Protein 5IU1 (pdb70)

CATH classification: 3.30.450.20

Radius of gyration: 19.0 Å; Cα contacts (8 Å, |Δi|>4): 518; chains: 2; bounding box: 30×46×56 Å

Foldseek 3Di:
DDDFWKWKAFLQQFTQDTDPRNCVVQVNDCVRRHRHRPCVVWPDPVCSVVVNVVSNVQLVFDKDWAWGWTAHPVGDIAGWIWIKHFDADPVRHGGIIMTTTDPDGD/DWWKWKAFLVQATQDTDPVNCVVQVDDPVVRHRPRPLVRWPDPVCSVVCVVPQNPADPPDKDKAWGWTAHPVRDIDTWIWIKHFDADPVRDGGIIMTITDPDHVVVVDDDDD

B-factor: mean 23.2, std 11.06, range [10.99, 78.88]

Organism: Physcomitrium patens (NCBI:txid3218)

Nearest PDB structures (foldseek):
  5iu1-assembly1_A  TM=1.010E+00  e=1.026E-20  Physcomitrium patens
  5iu1-assembly1_B  TM=9.522E-01  e=1.123E-17  Physcomitrium patens
  2gj3-assembly1_A  TM=8.183E-01  e=6.496E-07  Azotobacter vinelandii
  6ywi-assembly1_B  TM=8.068E-01  e=1.824E-06  Chloroflexus aggregans DSM 9485
  5j4e-assembly2_B  TM=8.366E-01  e=9.627E-06  Pseudomonas putida

InterPro domains:
  IPR000014 PAS domain [PS50112] (78-149)
  IPR000014 PAS domain [SM00091] (80-147)
  IPR000014 PAS domain [TIGR00229] (86-183)
  IPR000014 PAS domain [cd00130] (94-186)
  IPR000719 Protein kinase domain [PS50011] (872-1128)
  IPR000719 Protein kinase domain [SM00220] (872-1132)
  IPR001245 Serine-threonine/tyrosine-protein kinase, catalytic domain [PF07714] (874-1124)
  IPR001245 Serine-threonine/tyrosine-protein kinase, catalytic domain [PR00109] (946-959)
  IPR001245 Serine-threonine/tyrosine-protein kinase, catalytic domain [PR00109] (985-1003)
  IPR001245 Serine-threonine/tyrosine-protein kinase, catalytic domain [PR00109] (1032-1042)
  IPR001245 Serine-threonine/tyrosine-protein kinase, catalytic domain [PR00109] (1051-1073)
  IPR001245 Serine-threonine/tyrosine-protein kinase, catalytic domain [PR00109] (1095-1117)
  IPR008271 Serine/threonine-protein kinase, active site [PS00108] (991-1003)
  IPR011009 Protein kinase-like domain superfamily [SSF56112] (856-1123)
  IPR013767 PAS fold [PF00989] (86-186)
  IPR017441 Protein kinase, ATP binding site [PS00107] (878-899)
  IPR035965 PAS domain superfamily [SSF55785] (88-185)
  IPR051681 Serine/Threonine Kinases and Pseudokinases [PTHR44329] (784-1129)
  IPR055164 EDR1/CTR1/ARMC3-like, peptidase-like domain [PF14381] (443-646)

Secondary structure (DSSP, 8-state):
--SS-EEEE-TTSBEEEE-HHHHHHH---HHHHTTSBHHHHHS-GGGHHHHHHHHHHHHTT-EEEEEEEEE-TT-PEEEEEEEEEEEE-TTSSEEEEEEEE-SS--/---EEEEETTSBEEEE-HHHHHHHS--HHHHTTSBHHHHHS-GGGHHHHHHHHT---TTEEEEEEEEEE-TT--EEEEEEEEEEEE-TTS-EEEEEEEEESS-HHHHSEE--

Solvent-accessible surface area: 11696 Å² total; per-residue (Å²): 224,61,90,43,23,35,1,18,1,39,90,191,0,40,4,75,46,4,33,169,26,0,24,130,40,1,66,31,126,59,73,82,1,87,48,133,36,1,2,92,31,1,6,25,113,146,32,50,99,65,12,75,84,16,7,136,36,0,6,148,10,34,4,13,37,2,65,11,35,0,32,68,118,81,115,34,99,24,75,12,3,0,22,1,64,0,7,8,43,110,108,111,142,50,45,2,0,14,1,15,9,38,132,125,89,123,156,74,22,34,1,20,2,39,93,198,5,24,3,72,47,4,55,196,20,0,36,131,44,2,64,20,139,71,71,77,0,81,48,115,43,1,7,86,16,0,5,20,116,143,23,47,112,66,14,79,87,46,4,58,133,9,23,92,34,33,35,6,23,3,98,16,39,0,24,67,128,82,110,35,117,31,124,13,3,2,17,11,99,24,61,86,58,153,118,131,132,44,49,3,1,15,2,16,13,44,107,111,56,13,58,108,40,24,24,84,77,234

Structure (mmCIF, N/CA/C/O backbone):
data_5IU1
#
_entry.id   5IU1
#
_cell.length_a   85.148
_cell.length_b   64.930
_cell.length_c   51.850
_cell.angle_alpha   90.00
_cell.angle_beta   121.40
_cell.angle_gamma   90.00
#
_symmetry.space_group_name_H-M   'C 1 2 1'
#
loop_
_entity.id
_entity.type
_entity.pdbx_description
1 polymer 'CTR1-like protein'
2 non-polymer GLYCEROL
3 non-polymer 'SULFATE ION'
4 non-polymer DI(HYDROXYETHYL)ETHER
5 water water
#
loop_
_atom_site.group_PDB
_atom_site.id
_atom_site.type_symbol
_atom_site.label_atom_id
_atom_site.label_alt_id
_atom_site.label_comp_id
_atom_site.label_asym_id
_atom_site.label_entity_id
_atom_site.label_seq_id
_atom_site.pdbx_PDB_ins_code
_atom_site.Cartn_x
_atom_site.Cartn_y
_atom_site.Cartn_z
_atom_site.occupancy
_atom_site.B_iso_or_equiv
_atom_site.auth_seq_id
_atom_site.auth_comp_id
_atom_site.auth_asym_id
_atom_site.auth_atom_id
_atom_site.pdbx_PDB_model_num
ATOM 1 N N . PHE A 1 3 ? -17.631 2.692 19.743 1.00 34.02 -1 PHE A N 1
ATOM 2 C CA . PHE A 1 3 ? -18.244 4.055 19.579 1.00 30.64 -1 PHE A CA 1
ATOM 3 C C . PHE A 1 3 ? -17.138 5.128 19.422 1.00 27.80 -1 PHE A C 1
ATOM 4 O O . PHE A 1 3 ? -16.105 5.045 20.079 1.00 32.19 -1 PHE A O 1
ATOM 12 N N . GLU A 1 4 ? -17.361 6.109 18.551 1.00 20.51 0 GLU A N 1
ATOM 13 C CA . GLU A 1 4 ? -16.341 7.146 18.258 1.00 17.14 0 GLU A CA 1
ATOM 14 C C . GLU A 1 4 ? -17.034 8.494 18.178 1.00 15.13 0 GLU A C 1
ATOM 15 O O . GLU A 1 4 ? -17.949 8.671 17.376 1.00 16.36 0 GLU A O 1
ATOM 21 N N . SER A 1 5 ? -16.607 9.460 18.988 1.00 13.58 1 SER A N 1
ATOM 22 C CA . SER A 1 5 ? -17.278 10.752 18.964 1.00 14.08 1 SER A CA 1
ATOM 23 C C . SER A 1 5 ? -16.668 11.702 17.931 1.00 13.50 1 SER A C 1
ATOM 24 O O . SER A 1 5 ? -17.309 12.653 17.529 1.00 15.68 1 SER A O 1
ATOM 27 N N . GLN A 1 6 ? -15.441 11.425 17.504 1.00 13.45 2 GLN A N 1
ATOM 28 C CA . GLN A 1 6 ? -14.670 12.359 16.679 1.00 13.17 2 GLN A CA 1
ATOM 29 C C . GLN A 1 6 ? -13.418 11.671 16.138 1.00 12.51 2 GLN A C 1
ATOM 30 O O . GLN A 1 6 ? -13.032 10.607 16.671 1.00 13.63 2 GLN A O 1
ATOM 36 N N . PRO A 1 7 ? -12.748 12.304 15.156 1.00 12.59 3 PRO A N 1
ATOM 37 C CA . PRO A 1 7 ? -11.450 11.776 14.751 1.00 12.67 3 PRO A CA 1
ATOM 38 C C . PRO A 1 7 ? -10.445 11.827 15.871 1.00 12.42 3 PRO A C 1
ATOM 39 O O . PRO A 1 7 ? -10.282 12.852 16.513 1.00 11.90 3 PRO A O 1
ATOM 43 N N . CYS A 1 8 ? -9.760 10.717 16.057 1.00 13.09 4 CYS A N 1
ATOM 44 C CA . CYS A 1 8 ? -8.738 10.612 17.091 1.00 14.40 4 CYS A CA 1
ATOM 45 C C . CYS A 1 8 ? -7.592 9.758 16.608 1.00 13.61 4 CYS A C 1
ATOM 46 O O . CYS A 1 8 ? -7.754 8.677 16.032 1.00 13.92 4 CYS A O 1
ATOM 49 N N . VAL A 1 9 ? -6.403 10.270 16.856 1.00 11.90 5 VAL A N 1
ATOM 50 C CA . VAL A 1 9 ? -5.161 9.567 16.579 1.00 13.01 5 VAL A CA 1
ATOM 51 C C . VAL A 1 9 ? -4.333 9.550 17.848 1.00 14.23 5 VAL A C 1
ATOM 52 O O . VAL A 1 9 ? -4.251 10.554 18.526 1.00 15.01 5 VAL A O 1
ATOM 56 N N A SER A 1 10 ? -3.675 8.424 18.112 0.50 13.58 6 SER A N 1
ATOM 57 N N B SER A 1 10 ? -3.723 8.415 18.189 0.50 13.72 6 SER A N 1
ATOM 58 C CA A SER A 1 10 ? -2.706 8.330 19.197 0.50 13.11 6 SER A CA 1
ATOM 59 C CA B SER A 1 10 ? -2.700 8.421 19.239 0.50 13.30 6 SER A CA 1
ATOM 60 C C A SER A 1 10 ? -1.297 8.206 18.614 0.50 12.29 6 SER A C 1
ATOM 61 C C B SER A 1 10 ? -1.309 8.209 18.642 0.50 12.41 6 SER A C 1
ATOM 62 O O A SER A 1 10 ? -1.093 7.521 17.621 0.50 11.61 6 SER A O 1
ATOM 63 O O B SER A 1 10 ? -1.130 7.469 17.687 0.50 11.70 6 SER A O 1
ATOM 68 N N . ILE A 1 11 ? -0.355 8.909 19.223 1.00 12.15 7 ILE A N 1
ATOM 69 C CA . ILE A 1 11 ? 1.033 8.821 18.833 1.00 13.13 7 ILE A CA 1
ATOM 70 C C . ILE A 1 11 ? 1.855 8.499 20.077 1.00 13.43 7 ILE A C 1
ATOM 71 O O . ILE A 1 11 ? 1.450 8.783 21.192 1.00 13.96 7 ILE A O 1
ATOM 76 N N . ASP A 1 12 ? 3.023 7.901 19.875 1.00 14.98 8 ASP A N 1
ATOM 77 C CA . ASP A 1 12 ? 3.957 7.787 20.991 1.00 16.36 8 ASP A CA 1
ATOM 78 C C . ASP A 1 12 ? 4.700 9.115 21.196 1.00 17.72 8 ASP A C 1
ATOM 79 O O . ASP A 1 12 ? 4.415 10.130 20.533 1.00 17.60 8 ASP A O 1
ATOM 84 N N . LEU A 1 13 ? 5.655 9.152 22.130 1.00 21.70 9 LEU A N 1
ATOM 85 C CA . LEU A 1 13 ? 6.268 10.430 22.481 1.00 25.17 9 LEU A CA 1
ATOM 86 C C . LEU A 1 13 ? 7.154 11.030 21.363 1.00 30.76 9 LEU A C 1
ATOM 87 O O . LEU A 1 13 ? 7.417 12.246 21.351 1.00 32.84 9 LEU A O 1
ATOM 92 N N . ARG A 1 14 ? 7.514 10.200 20.386 1.00 32.13 10 ARG A N 1
ATOM 93 C CA . ARG A 1 14 ? 8.276 10.643 19.184 1.00 30.43 10 ARG A CA 1
ATOM 94 C C . ARG A 1 14 ? 7.407 11.164 18.053 1.00 29.03 10 ARG A C 1
ATOM 95 O O . ARG A 1 14 ? 7.905 11.698 17.064 1.00 28.11 10 ARG A O 1
ATOM 103 N N . GLY A 1 15 ? 6.100 10.978 18.196 1.00 20.91 11 GLY A N 1
ATOM 104 C CA . GLY A 1 15 ? 5.175 11.315 17.181 1.00 20.14 11 GLY A CA 1
ATOM 105 C C . GLY A 1 15 ? 4.792 10.208 16.236 1.00 16.56 11 GLY A C 1
ATOM 106 O O . GLY A 1 15 ? 4.139 10.491 15.291 1.00 15.56 11 GLY A O 1
ATOM 107 N N . ASN A 1 16 ? 5.173 8.960 16.469 1.00 14.73 12 ASN A N 1
ATOM 108 C CA . ASN A 1 16 ? 4.737 7.860 15.600 1.00 14.84 12 ASN A CA 1
ATOM 109 C C . ASN A 1 16 ? 3.409 7.258 15.995 1.00 14.36 12 ASN A C 1
ATOM 110 O O . ASN A 1 16 ? 3.108 7.086 17.184 1.00 13.95 12 ASN A O 1
ATOM 115 N N . ILE A 1 17 ? 2.595 6.978 14.986 1.00 13.55 13 ILE A N 1
ATOM 116 C CA . ILE A 1 17 ? 1.174 6.652 15.146 1.00 13.57 13 ILE A CA 1
ATOM 117 C C . ILE A 1 17 ? 1.017 5.274 15.779 1.00 14.08 13 ILE A C 1
ATOM 118 O O . ILE A 1 17 ? 1.646 4.288 15.349 1.00 14.97 13 ILE A O 1
ATOM 123 N N . THR A 1 18 ? 0.230 5.227 16.849 1.00 13.71 14 THR A N 1
ATOM 124 C CA . THR A 1 18 ? -0.085 3.986 17.524 1.00 15.39 14 THR A CA 1
ATOM 125 C C . THR A 1 18 ? -1.553 3.586 17.423 1.00 16.18 14 THR A C 1
ATOM 126 O O . THR A 1 18 ? -1.905 2.410 17.734 1.00 17.62 14 THR A O 1
ATOM 130 N N . SER A 1 19 ? -2.433 4.516 17.056 1.00 15.44 15 SER A N 1
ATOM 131 C CA . SER A 1 19 ? -3.808 4.170 16.818 1.00 16.12 15 SER A CA 1
ATOM 132 C C . SER A 1 19 ? -4.441 5.282 15.986 1.00 14.87 15 SER A C 1
ATOM 133 O O . SER A 1 19 ? -3.995 6.443 16.026 1.00 13.31 15 SER A O 1
ATOM 136 N N . TRP A 1 20 ? -5.424 4.898 15.186 1.00 13.97 16 TRP A N 1
ATOM 137 C CA . TRP A 1 20 ? -5.987 5.830 14.173 1.00 14.58 16 TRP A CA 1
ATOM 138 C C . TRP A 1 20 ? -7.402 5.375 13.907 1.00 15.07 16 TRP A C 1
ATOM 139 O O . TRP A 1 20 ? -7.619 4.294 13.359 1.00 15.05 16 TRP A O 1
ATOM 150 N N . ASN A 1 21 ? -8.371 6.125 14.406 1.00 13.43 17 ASN A N 1
ATOM 151 C CA . ASN A 1 21 ? -9.732 5.580 14.427 1.00 13.15 17 ASN A CA 1
ATOM 152 C C . ASN A 1 21 ? -10.465 5.777 13.109 1.00 13.32 17 ASN A C 1
ATOM 153 O O . ASN A 1 21 ? -9.955 6.395 12.158 1.00 12.92 17 ASN A O 1
ATOM 158 N N . ARG A 1 22 ? -11.700 5.256 13.016 1.00 13.02 18 ARG A N 1
ATOM 159 C CA . ARG A 1 22 ? -12.410 5.314 11.758 1.00 14.70 18 ARG A CA 1
ATOM 160 C C . ARG A 1 22 ? -12.758 6.731 11.318 1.00 13.14 18 ARG A C 1
ATOM 161 O O . ARG A 1 22 ? -12.713 7.021 10.134 1.00 13.32 18 ARG A O 1
ATOM 169 N N . ALA A 1 23 ? -13.012 7.601 12.284 1.00 12.26 19 ALA A N 1
ATOM 170 C CA . ALA A 1 23 ? -13.286 8.999 11.950 1.00 12.73 19 ALA A CA 1
ATOM 171 C C . ALA A 1 23 ? -11.999 9.693 11.422 1.00 11.90 19 ALA A C 1
ATOM 172 O O . ALA A 1 23 ? -12.101 10.565 10.566 1.00 13.99 19 ALA A O 1
ATOM 174 N N . ALA A 1 24 ? -10.839 9.291 11.912 1.00 12.35 20 ALA A N 1
ATOM 175 C CA . ALA A 1 24 ? -9.531 9.774 11.378 1.00 12.18 20 ALA A CA 1
ATOM 176 C C . ALA A 1 24 ? -9.326 9.242 9.948 1.00 12.06 20 ALA A C 1
ATOM 177 O O . ALA A 1 24 ? -8.883 9.955 9.043 1.00 12.25 20 ALA A O 1
ATOM 179 N N . GLU A 1 25 ? -9.747 8.006 9.703 1.00 12.55 21 GLU A N 1
ATOM 180 C CA . GLU A 1 25 ? -9.681 7.467 8.350 1.00 12.55 21 GLU A CA 1
ATOM 181 C C . GLU A 1 25 ? -10.491 8.330 7.415 1.00 12.93 21 GLU A C 1
ATOM 182 O O . GLU A 1 25 ? -10.103 8.577 6.267 1.00 13.23 21 GLU A O 1
ATOM 188 N N . GLN A 1 26 ? -11.644 8.808 7.868 1.00 14.01 22 GLN A N 1
ATOM 189 C CA . GLN A 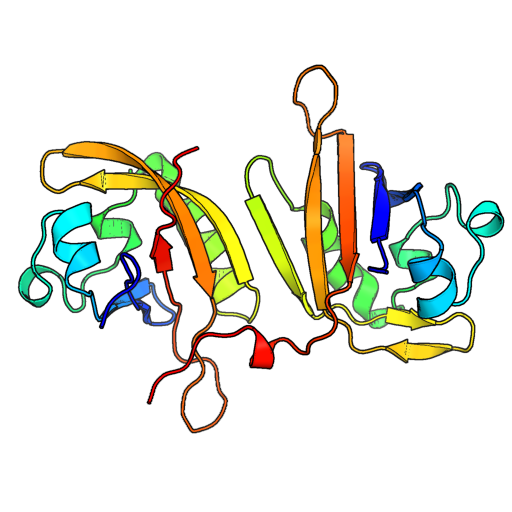1 26 ? -12.473 9.644 7.012 1.00 13.93 22 GLN A CA 1
ATOM 190 C C . GLN A 1 26 ? -11.937 11.058 6.870 1.00 13.88 22 GLN A C 1
ATOM 191 O O . GLN A 1 26 ? -11.988 11.649 5.757 1.00 14.47 22 GLN A O 1
ATOM 197 N N . LEU A 1 27 ? -11.450 11.615 7.964 1.00 12.83 23 LEU A N 1
ATOM 198 C CA . LEU A 1 27 ? -10.944 12.992 7.928 1.00 12.51 23 LEU A CA 1
ATOM 199 C C . LEU A 1 27 ? -9.717 13.125 7.051 1.00 12.37 23 LEU A C 1
ATOM 200 O O . LEU A 1 27 ? -9.632 14.029 6.216 1.00 11.91 23 LEU A O 1
ATOM 205 N N . TYR A 1 28 ? -8.739 12.270 7.273 1.00 12.37 24 TYR A N 1
ATOM 206 C CA . TYR A 1 28 ? -7.444 12.363 6.608 1.00 12.63 24 TYR A CA 1
ATOM 207 C C . TYR A 1 28 ? -7.345 11.528 5.303 1.00 13.31 24 TYR A C 1
ATOM 208 O O . TYR A 1 28 ? -6.444 11.736 4.489 1.00 12.65 24 TYR A O 1
ATOM 217 N N . GLN A 1 29 ? -8.260 10.581 5.151 1.00 13.61 25 GLN A N 1
ATOM 218 C CA . GLN A 1 29 ? -8.359 9.703 3.962 1.00 14.32 25 GLN A CA 1
ATOM 219 C C . GLN A 1 29 ? -7.254 8.653 3.828 1.00 15.47 25 GLN A C 1
ATOM 220 O O . GLN A 1 29 ? -6.911 8.279 2.714 1.00 16.71 25 GLN A O 1
ATOM 226 N N . PHE A 1 30 ? -6.766 8.151 4.956 1.00 14.23 26 PHE A N 1
ATOM 227 C CA . PHE A 1 30 ? -5.888 6.977 5.014 1.00 14.96 26 PHE A CA 1
ATOM 228 C C . PHE A 1 30 ? -6.533 5.943 5.923 1.00 15.56 26 PHE A C 1
ATOM 229 O O . PHE A 1 30 ? -7.041 6.291 6.997 1.00 13.85 26 PHE A O 1
ATOM 237 N N . LYS A 1 31 ? -6.450 4.669 5.568 1.00 14.85 27 LYS A N 1
ATOM 238 C CA . LYS A 1 31 ? -6.811 3.624 6.516 1.00 15.65 27 LYS A CA 1
ATOM 239 C C . LYS A 1 31 ? -5.723 3.387 7.573 1.00 14.98 27 LYS A C 1
ATOM 240 O O . LYS A 1 31 ? -4.546 3.609 7.313 1.00 15.71 27 LYS A O 1
ATOM 246 N N . GLU A 1 32 ? -6.121 2.978 8.766 1.00 15.43 28 GLU A N 1
ATOM 247 C CA . GLU A 1 32 ? -5.191 2.735 9.882 1.00 15.95 28 GLU A CA 1
ATOM 248 C C . GLU A 1 32 ? -3.976 1.870 9.466 1.00 15.19 28 GLU A C 1
ATOM 249 O O . GLU A 1 32 ? -2.816 2.219 9.763 1.00 15.35 28 GLU A O 1
ATOM 255 N N . GLY A 1 33 ? -4.228 0.783 8.749 1.00 15.29 29 GLY A N 1
ATOM 256 C CA . GLY A 1 33 ? -3.133 -0.082 8.283 1.00 17.98 29 GLY A CA 1
ATOM 257 C C . GLY A 1 33 ? -2.076 0.606 7.419 1.00 18.64 29 GLY A C 1
ATOM 258 O O . GLY A 1 33 ? -0.903 0.177 7.390 1.00 23.15 29 GLY A O 1
ATOM 259 N N . GLU A 1 34 ? -2.469 1.650 6.706 1.00 17.71 30 GLU A N 1
ATOM 260 C CA . GLU A 1 34 ? -1.583 2.400 5.804 1.00 19.52 30 GLU A CA 1
ATOM 261 C C . GLU A 1 34 ? -0.633 3.320 6.547 1.00 19.96 30 GLU A C 1
ATOM 262 O O . GLU A 1 34 ? 0.419 3.727 6.019 1.00 21.78 30 GLU A O 1
ATOM 268 N N . VAL A 1 35 ? -1.003 3.669 7.768 1.00 16.93 31 VAL A N 1
ATOM 269 C CA . VAL A 1 35 ? -0.275 4.703 8.492 1.00 15.98 31 VAL A CA 1
ATOM 270 C C . VAL A 1 35 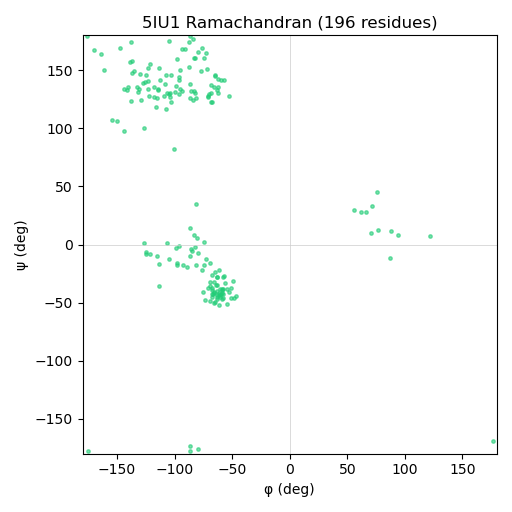? 0.257 4.310 9.857 1.00 16.13 31 VAL A C 1
ATOM 271 O O . VAL A 1 35 ? 1.012 5.077 10.475 1.00 14.65 31 VAL A O 1
ATOM 275 N N . MET A 1 36 ? -0.085 3.122 10.329 1.00 16.15 32 MET A N 1
ATOM 276 C CA . MET A 1 36 ? 0.426 2.638 11.610 1.00 18.08 32 MET A CA 1
ATOM 277 C C . MET A 1 36 ? 1.954 2.716 11.653 1.00 16.54 32 MET A C 1
ATOM 278 O O . MET A 1 36 ? 2.634 2.199 10.776 1.00 17.79 32 MET A O 1
ATOM 283 N N . GLY A 1 37 ? 2.483 3.341 12.683 1.00 15.35 33 GLY A N 1
ATOM 284 C CA . GLY A 1 37 ? 3.916 3.449 12.843 1.00 16.18 33 GLY A CA 1
ATOM 285 C C . GLY A 1 37 ? 4.569 4.612 12.133 1.00 15.83 33 GLY A C 1
ATOM 286 O O . GLY A 1 37 ? 5.762 4.915 12.404 1.00 16.57 33 GLY A O 1
ATOM 287 N N A ARG A 1 38 ? 3.831 5.287 11.244 0.50 15.64 34 ARG A N 1
ATOM 288 N N B ARG A 1 38 ? 3.827 5.287 11.246 0.50 15.57 34 ARG A N 1
ATOM 289 C CA A ARG A 1 38 ? 4.367 6.447 10.549 0.50 15.67 34 ARG A CA 1
ATOM 290 C CA B ARG A 1 38 ? 4.355 6.446 10.546 0.50 15.56 34 ARG A CA 1
ATOM 291 C C A ARG A 1 38 ? 4.366 7.653 11.479 0.50 14.50 34 ARG A C 1
ATOM 292 C C B ARG A 1 38 ? 4.367 7.652 11.481 0.50 14.44 34 ARG A C 1
ATOM 293 O O A ARG A 1 38 ? 3.611 7.695 12.447 0.50 14.45 34 ARG A O 1
ATOM 294 O O B ARG A 1 38 ? 3.621 7.691 12.456 0.50 14.39 34 ARG A O 1
ATOM 309 N N . ASN A 1 39 ? 5.194 8.644 11.177 1.00 13.68 35 ASN A N 1
ATOM 310 C CA . ASN A 1 39 ? 5.252 9.835 11.983 1.00 13.06 35 ASN A CA 1
ATOM 311 C C . ASN A 1 39 ? 4.122 10.781 11.600 1.00 13.22 35 ASN A C 1
ATOM 312 O O . ASN A 1 39 ? 3.973 11.106 10.419 1.00 12.71 35 ASN A O 1
ATOM 317 N N . LEU A 1 40 ? 3.261 11.118 12.558 1.00 12.84 36 LEU A N 1
ATOM 318 C CA . LEU A 1 40 ? 2.100 11.956 12.265 1.00 12.94 36 LEU A CA 1
ATOM 319 C C . LEU A 1 40 ? 2.451 13.317 11.660 1.00 12.69 36 LEU A C 1
ATOM 320 O O . LEU A 1 40 ? 1.831 13.779 10.678 1.00 12.48 36 LEU A O 1
ATOM 325 N N . VAL A 1 41 ? 3.436 13.989 12.236 1.00 12.08 37 VAL A N 1
ATOM 326 C CA . VAL A 1 41 ? 3.804 15.321 11.741 1.00 12.01 37 VAL A CA 1
ATOM 327 C C . VAL A 1 41 ? 4.298 15.183 10.290 1.00 12.54 37 VAL A C 1
ATOM 328 O O . VAL A 1 41 ? 3.918 15.916 9.391 1.00 12.16 37 VAL A O 1
ATOM 332 N N . ASP A 1 42 ? 5.164 14.190 10.003 1.00 12.69 38 ASP A N 1
ATOM 333 C CA . ASP A 1 42 ? 5.576 14.024 8.608 1.00 14.07 38 ASP A CA 1
ATOM 334 C C . ASP A 1 42 ? 4.451 13.648 7.651 1.00 13.67 38 ASP A C 1
ATOM 335 O O . ASP A 1 42 ? 4.468 14.054 6.482 1.00 15.00 38 ASP A O 1
ATOM 340 N N . LEU A 1 43 ? 3.503 12.858 8.139 1.00 13.61 39 LEU A N 1
ATOM 341 C CA . LEU A 1 43 ? 2.401 12.381 7.323 1.00 14.24 39 LEU A CA 1
ATOM 342 C C . LEU A 1 43 ? 1.512 13.535 6.874 1.00 13.45 39 LEU A C 1
ATOM 343 O O . LEU A 1 43 ? 1.151 13.576 5.693 1.00 12.40 39 LEU A O 1
ATOM 348 N N . ILE A 1 44 ? 1.105 14.390 7.815 1.00 13.06 40 ILE A N 1
ATOM 349 C CA . ILE A 1 44 ? 0.016 15.348 7.517 1.00 13.59 40 ILE A CA 1
ATOM 350 C C . ILE A 1 44 ? 0.331 16.798 7.761 1.00 14.18 40 ILE A C 1
ATOM 351 O O . ILE A 1 44 ? -0.473 17.666 7.375 1.00 14.01 40 ILE A O 1
ATOM 356 N N . VAL A 1 45 ? 1.466 17.142 8.370 1.00 13.58 41 VAL A N 1
ATOM 357 C CA . VAL A 1 45 ? 1.685 18.579 8.638 1.00 14.65 41 VAL A CA 1
ATOM 358 C C . VAL A 1 45 ? 2.488 19.205 7.492 1.00 15.05 41 VAL A C 1
ATOM 359 O O . VAL A 1 45 ? 3.536 18.659 7.105 1.00 14.65 41 VAL A O 1
ATOM 363 N N . PRO A 1 46 ? 2.036 20.355 6.969 1.00 16.36 42 PRO A N 1
ATOM 364 C CA . PRO A 1 46 ? 2.779 20.978 5.861 1.00 19.30 42 PRO A CA 1
ATOM 365 C C . PRO A 1 46 ? 4.217 21.306 6.288 1.00 20.27 42 PRO A C 1
ATOM 366 O O . PRO A 1 46 ? 4.426 21.668 7.466 1.00 19.21 42 PRO A O 1
ATOM 370 N N . PRO A 1 47 ? 5.214 21.122 5.394 1.00 23.12 43 PRO A N 1
ATOM 371 C CA . PRO A 1 47 ? 6.629 21.213 5.811 1.00 24.88 43 PRO A CA 1
ATOM 372 C C . PRO A 1 47 ? 7.034 22.483 6.600 1.00 26.56 43 PRO A C 1
ATOM 373 O O . PRO A 1 47 ? 7.811 22.377 7.565 1.00 27.08 43 PRO A O 1
ATOM 377 N N . ASN A 1 48 ? 6.477 23.631 6.250 1.00 26.05 44 ASN A N 1
ATOM 378 C CA . ASN A 1 48 ? 6.841 24.877 6.950 1.00 30.15 44 ASN A CA 1
ATOM 379 C C . ASN A 1 48 ? 6.267 24.965 8.381 1.00 29.88 44 ASN A C 1
ATOM 380 O O . ASN A 1 48 ? 6.618 25.871 9.135 1.00 29.28 44 ASN A O 1
ATOM 385 N N . ALA A 1 49 ? 5.329 24.079 8.722 1.00 23.99 45 ALA A N 1
ATOM 386 C CA . ALA A 1 49 ? 4.681 24.111 10.041 1.00 23.05 45 ALA A CA 1
ATOM 387 C C . ALA A 1 49 ? 5.135 22.998 10.976 1.00 20.94 45 ALA A C 1
ATOM 388 O O . ALA A 1 49 ? 4.621 22.916 12.095 1.00 21.16 45 ALA A O 1
ATOM 390 N N . LYS A 1 50 ? 6.058 22.144 10.529 1.00 19.29 46 LYS A N 1
ATOM 391 C CA . LYS A 1 50 ? 6.454 20.986 11.308 1.00 19.24 46 LYS A CA 1
ATOM 392 C C . LYS A 1 50 ? 7.156 21.362 12.610 1.00 19.94 46 LYS A C 1
ATOM 393 O O . LYS A 1 50 ? 6.916 20.786 13.662 1.00 19.05 46 LYS A O 1
ATOM 399 N N . THR A 1 51 ? 8.040 22.355 12.581 1.00 21.93 47 THR A N 1
ATOM 400 C CA . THR A 1 51 ? 8.716 22.708 13.820 1.00 23.74 47 THR A CA 1
ATOM 401 C C . THR A 1 51 ? 7.721 23.153 14.880 1.00 21.63 47 THR A C 1
ATOM 402 O O . THR A 1 51 ? 7.852 22.757 16.032 1.00 21.73 47 THR A O 1
ATOM 406 N N . ALA A 1 52 ? 6.754 23.963 14.503 1.00 19.92 48 ALA A N 1
ATOM 407 C CA . ALA A 1 52 ? 5.750 24.438 15.465 1.00 22.54 48 ALA A CA 1
ATOM 408 C C . ALA A 1 52 ? 4.936 23.246 16.017 1.00 20.97 48 ALA A C 1
ATOM 409 O O . ALA A 1 52 ? 4.717 23.122 17.231 1.00 20.18 48 ALA A O 1
ATOM 411 N N . ALA A 1 53 ? 4.541 22.344 15.131 1.00 19.57 49 ALA A N 1
ATOM 412 C CA . ALA A 1 53 ? 3.721 21.185 15.527 1.00 18.20 49 ALA A CA 1
ATOM 413 C C . ALA A 1 53 ? 4.507 20.279 16.507 1.00 18.61 49 ALA A C 1
ATOM 414 O O . ALA A 1 53 ? 3.951 19.730 17.470 1.00 17.98 49 ALA A O 1
ATOM 416 N N . LEU A 1 54 ? 5.802 20.105 16.247 1.00 17.86 50 LEU A N 1
ATOM 417 C CA . LEU A 1 54 ? 6.653 19.270 17.082 1.00 19.03 50 LEU A CA 1
ATOM 418 C C . LEU A 1 54 ? 6.876 19.898 18.470 1.00 17.46 50 LEU A C 1
ATOM 419 O O . LEU A 1 54 ? 6.924 19.183 19.464 1.00 17.41 50 LEU A O 1
ATOM 424 N N . ASP A 1 55 ? 6.971 21.220 18.516 1.00 18.84 51 ASP A N 1
ATOM 425 C CA . ASP A 1 55 ? 7.167 21.934 19.784 1.00 21.73 51 ASP A CA 1
ATOM 426 C C . ASP A 1 55 ? 5.911 21.736 20.669 1.00 20.42 51 ASP A C 1
ATOM 427 O O . ASP A 1 55 ? 6.024 21.478 21.873 1.00 20.10 51 ASP A O 1
ATOM 432 N N . THR A 1 56 ? 4.736 21.796 20.042 1.00 19.16 52 THR A N 1
ATOM 433 C CA . THR A 1 56 ? 3.469 21.581 20.742 1.00 18.52 52 THR A CA 1
ATOM 434 C C . THR A 1 56 ? 3.485 20.166 21.298 1.00 16.99 52 THR A C 1
ATOM 435 O O . THR A 1 56 ? 3.233 19.931 22.485 1.00 16.07 52 THR A O 1
ATOM 439 N N . ILE A 1 57 ? 3.775 19.193 20.440 1.00 15.92 53 ILE A N 1
ATOM 440 C CA . ILE A 1 57 ? 3.726 17.816 20.834 1.00 17.68 53 ILE A CA 1
ATOM 441 C C . ILE A 1 57 ? 4.719 17.529 21.988 1.00 18.48 53 ILE A C 1
ATOM 442 O O . ILE A 1 57 ? 4.421 16.776 22.924 1.00 17.51 53 ILE A O 1
ATOM 447 N N . MET A 1 58 ? 5.885 18.155 21.940 1.00 18.54 54 MET A N 1
ATOM 448 C CA . MET A 1 58 ? 6.842 17.964 23.006 1.00 21.64 54 MET A CA 1
ATOM 449 C C . MET A 1 58 ? 6.296 18.447 24.368 1.00 19.62 54 MET A C 1
ATOM 450 O O . MET A 1 58 ? 6.480 17.764 25.365 1.00 20.06 54 MET A O 1
ATOM 455 N N . ARG A 1 59 ? 5.626 19.589 24.391 1.00 18.40 55 ARG A N 1
ATOM 456 C CA . ARG A 1 59 ? 5.030 20.117 25.630 1.00 19.06 55 ARG A CA 1
ATOM 457 C C . ARG A 1 59 ? 3.868 19.243 26.120 1.00 17.78 55 ARG A C 1
ATOM 458 O O . ARG A 1 59 ? 3.751 18.947 27.302 1.00 17.47 55 ARG A O 1
ATOM 466 N N . VAL A 1 60 ? 3.024 18.807 25.197 1.00 15.62 56 VAL A N 1
ATOM 467 C CA . VAL A 1 60 ? 1.973 17.878 25.545 1.00 15.08 56 VAL A CA 1
ATOM 468 C C . VAL A 1 60 ? 2.518 16.594 26.132 1.00 15.23 56 VAL A C 1
ATOM 469 O O . VAL A 1 60 ? 2.074 16.171 27.207 1.00 16.48 56 VAL A O 1
ATOM 473 N N . GLY A 1 61 ? 3.540 15.992 25.516 1.00 15.58 57 GLY A N 1
ATOM 474 C CA . GLY A 1 61 ? 4.101 14.770 26.052 1.00 16.48 57 GLY A CA 1
ATOM 475 C C . GLY A 1 61 ? 4.705 14.896 27.459 1.00 16.86 57 GLY A C 1
ATOM 476 O O . GLY A 1 61 ? 4.882 13.892 28.117 1.00 17.33 57 GLY A O 1
ATOM 477 N N . GLN A 1 62 ? 5.067 16.110 27.846 1.00 18.67 58 GLN A N 1
ATOM 478 C CA A GLN A 1 62 ? 5.592 16.388 29.173 0.50 19.80 58 GLN A CA 1
ATOM 479 C CA B GLN A 1 62 ? 5.591 16.393 29.175 0.50 20.35 58 GLN A CA 1
ATOM 480 C C . GLN A 1 62 ? 4.496 16.732 30.181 1.00 20.54 58 GLN A C 1
ATOM 481 O O . GLN A 1 62 ? 4.773 16.982 31.359 1.00 20.92 58 GLN A O 1
ATOM 492 N N . GLY A 1 63 ? 3.246 16.719 29.755 1.00 17.42 59 GLY A N 1
ATOM 493 C CA . GLY A 1 63 ? 2.158 16.793 30.708 1.00 16.87 59 GLY A CA 1
ATOM 494 C C . GLY A 1 63 ? 1.156 17.917 30.595 1.00 17.71 59 GLY A C 1
ATOM 495 O O . GLY A 1 63 ? 0.348 18.060 31.484 1.00 20.19 59 GLY A O 1
ATOM 496 N N . GLU A 1 64 ? 1.203 18.718 29.541 1.00 15.46 60 GLU A N 1
ATOM 497 C CA . GLU A 1 64 ? 0.200 19.747 29.306 1.00 15.24 60 GLU A CA 1
ATOM 498 C C . GLU A 1 64 ? -0.889 19.271 28.302 1.00 15.28 60 GLU A C 1
ATOM 499 O O . GLU A 1 64 ? -0.676 18.336 27.535 1.00 14.02 60 GLU A O 1
ATOM 505 N N . VAL A 1 65 ? -2.031 19.941 28.349 1.00 13.85 61 VAL A N 1
ATOM 506 C CA . VAL A 1 65 ? -3.119 19.764 27.381 1.00 13.57 61 VAL A CA 1
ATOM 507 C C . VAL A 1 65 ? -3.176 20.999 26.511 1.00 13.86 61 VAL A C 1
ATOM 508 O O . VAL A 1 65 ? -3.008 22.121 27.016 1.00 14.47 61 VAL A O 1
ATOM 512 N N . TRP A 1 66 ? -3.368 20.809 25.196 1.00 14.56 62 TRP A N 1
ATOM 513 C CA . TRP A 1 66 ? -3.388 21.898 24.200 1.00 14.23 62 TRP A CA 1
ATOM 514 C C . TRP A 1 66 ? -4.649 21.835 23.365 1.00 15.61 62 TRP A C 1
ATOM 515 O O . TRP A 1 66 ? -5.079 20.755 22.959 1.00 14.28 62 TRP A O 1
ATOM 526 N N . ILE A 1 67 ? -5.236 22.990 23.101 1.00 13.67 63 ILE A N 1
ATOM 527 C CA . ILE A 1 67 ? -6.318 23.090 22.136 1.00 14.84 63 ILE A CA 1
ATOM 528 C C . ILE A 1 67 ? -5.960 24.204 21.185 1.00 15.36 63 ILE A C 1
ATOM 529 O O . ILE A 1 67 ? -5.705 25.348 21.608 1.00 14.91 63 ILE A O 1
ATOM 534 N N . GLY A 1 68 ? -5.922 23.904 19.888 1.00 13.98 64 GLY A N 1
ATOM 535 C CA . GLY A 1 68 ? -5.661 24.964 18.994 1.00 15.27 64 GLY A CA 1
ATOM 536 C C . GLY A 1 68 ? -5.720 24.656 17.525 1.00 14.53 64 GLY A C 1
ATOM 537 O O . GLY A 1 68 ? -6.053 23.540 17.096 1.00 14.36 64 GLY A O 1
ATOM 538 N N . GLN A 1 69 ? -5.424 25.682 16.735 1.00 15.90 65 GLN A N 1
ATOM 539 C CA . GLN A 1 69 ? -5.466 25.574 15.273 1.00 17.54 65 GLN A CA 1
ATOM 540 C C . GLN A 1 69 ? -4.374 24.593 14.801 1.00 16.83 65 GLN A C 1
ATOM 541 O O . GLN A 1 69 ? -3.226 24.649 15.243 1.00 16.59 65 GLN A O 1
ATOM 547 N N . PHE A 1 70 ? -4.740 23.708 13.884 1.00 16.48 66 PHE A N 1
ATOM 548 C CA . PHE A 1 70 ? -3.889 22.625 13.411 1.00 16.56 66 PHE A CA 1
ATOM 549 C C . PHE A 1 70 ? -4.155 22.435 11.918 1.00 17.12 66 PHE A C 1
ATOM 550 O O . PHE A 1 70 ? -5.109 21.774 11.525 1.00 17.51 66 PHE A O 1
ATOM 558 N N . SER A 1 71 ? -3.306 23.018 11.089 1.00 16.98 67 SER A N 1
ATOM 559 C CA . SER A 1 71 ? -3.460 22.947 9.633 1.00 18.13 67 SER A CA 1
ATOM 560 C C . SER A 1 71 ? -2.794 21.649 9.204 1.00 17.01 67 SER A C 1
ATOM 561 O O . SER A 1 71 ? -1.678 21.328 9.637 1.00 17.73 67 SER A O 1
ATOM 564 N N . CYS A 1 72 ? -3.480 20.862 8.384 1.00 14.75 68 CYS A N 1
ATOM 565 C CA . CYS A 1 72 ? -2.933 19.597 7.957 1.00 15.52 68 CYS A CA 1
ATOM 566 C C . CYS A 1 72 ? -3.391 19.280 6.562 1.00 15.46 68 CYS A C 1
ATOM 567 O O . CYS A 1 72 ? -4.238 19.993 5.985 1.00 15.22 68 CYS A O 1
ATOM 570 N N . VAL A 1 73 ? -2.752 18.256 6.011 1.00 13.84 69 VAL A N 1
ATOM 571 C CA . VAL A 1 73 ? -2.882 17.922 4.591 1.00 13.82 69 VAL A CA 1
ATOM 572 C C . VAL A 1 73 ? -3.518 16.560 4.485 1.00 13.25 69 VAL A C 1
ATOM 573 O O . VAL A 1 73 ? -2.996 15.557 4.997 1.00 12.89 69 VAL A O 1
ATOM 577 N N . ARG A 1 74 ? -4.690 16.542 3.846 1.00 13.23 70 ARG A N 1
ATOM 578 C CA . ARG A 1 74 ? -5.418 15.331 3.587 1.00 13.96 70 ARG A CA 1
ATOM 579 C C . ARG A 1 74 ? -4.724 14.496 2.462 1.00 14.07 70 ARG A C 1
ATOM 580 O O . ARG A 1 74 ? -3.939 15.034 1.703 1.00 13.12 70 ARG A O 1
ATOM 588 N N . ARG A 1 75 ? -5.067 13.229 2.308 1.00 13.74 71 ARG A N 1
ATOM 589 C CA . ARG A 1 75 ? -4.451 12.379 1.283 1.00 15.73 71 ARG A CA 1
ATOM 590 C C . ARG A 1 75 ? -4.581 13.004 -0.106 1.00 14.41 71 ARG A C 1
ATOM 591 O O . ARG A 1 75 ? -3.643 12.973 -0.927 1.00 15.31 71 ARG A O 1
ATOM 599 N N . ASP A 1 76 ? -5.733 13.615 -0.355 1.00 14.77 72 ASP A N 1
ATOM 600 C CA . ASP A 1 76 ? -6.007 14.255 -1.675 1.00 14.77 72 ASP A CA 1
ATOM 601 C C . ASP A 1 76 ? -5.395 15.645 -1.862 1.00 13.98 72 ASP A C 1
ATOM 602 O O . ASP A 1 76 ? -5.676 16.318 -2.866 1.00 14.15 72 ASP A O 1
ATOM 607 N N . ASN A 1 77 ? -4.592 16.081 -0.883 1.00 12.57 73 ASN A N 1
ATOM 608 C CA . ASN A 1 77 ? -3.837 17.332 -0.889 1.00 12.67 73 ASN A CA 1
ATOM 609 C C . ASN A 1 77 ? -4.664 18.613 -0.610 1.00 12.41 73 ASN A C 1
ATOM 610 O O . ASN A 1 77 ? -4.134 19.736 -0.727 1.00 15.96 73 ASN A O 1
ATOM 615 N N . ALA A 1 78 ? -5.897 18.430 -0.147 1.00 14.32 74 ALA A N 1
ATOM 616 C CA . ALA A 1 78 ? -6.652 19.538 0.422 1.00 14.25 74 ALA A CA 1
ATOM 617 C C . ALA A 1 78 ? -5.990 19.943 1.742 1.00 15.02 74 ALA A C 1
ATOM 618 O O . ALA A 1 78 ? -5.581 19.074 2.534 1.00 15.71 74 ALA A O 1
ATOM 620 N N . ILE A 1 79 ? -5.875 21.241 1.968 1.00 15.41 75 ILE A N 1
ATOM 621 C CA . ILE A 1 79 ? -5.486 21.762 3.275 1.00 17.46 75 ILE A CA 1
ATOM 622 C C . ILE A 1 79 ? -6.673 21.871 4.204 1.00 17.82 75 ILE A C 1
ATOM 623 O O . ILE A 1 79 ? -7.693 22.513 3.867 1.00 19.15 75 ILE A O 1
ATOM 628 N N . LEU A 1 80 ? -6.567 21.238 5.378 1.00 15.54 76 LEU A N 1
ATOM 629 C CA . LEU A 1 80 ? -7.622 21.276 6.394 1.00 17.78 76 LEU A CA 1
ATOM 630 C C . LEU A 1 80 ? -7.195 22.225 7.484 1.00 18.75 76 LEU A C 1
ATOM 631 O O . LEU A 1 80 ? -6.107 22.068 8.064 1.00 19.73 76 LEU A O 1
ATOM 636 N N . ASN A 1 81 ? -8.065 23.176 7.790 1.00 17.01 77 ASN A N 1
ATOM 637 C CA . ASN A 1 81 ? -7.787 24.087 8.898 1.00 19.40 77 ASN A CA 1
ATOM 638 C C . ASN A 1 81 ? -8.572 23.658 10.122 1.00 18.27 77 ASN A C 1
ATOM 639 O O . ASN A 1 81 ? -9.632 24.177 10.440 1.00 21.36 77 ASN A O 1
ATOM 644 N N . THR A 1 82 ? -8.024 22.696 10.825 1.00 14.32 78 THR A N 1
ATOM 645 C CA . THR A 1 82 ? -8.728 22.059 11.913 1.00 13.51 78 THR A CA 1
ATOM 646 C C . THR A 1 82 ? -8.406 22.722 13.253 1.00 13.28 78 THR A C 1
ATOM 647 O O . THR A 1 82 ? -7.443 23.507 13.398 1.00 13.32 78 THR A O 1
ATOM 651 N N . VAL A 1 83 ? -9.202 22.341 14.224 1.00 12.82 79 VAL A N 1
ATOM 652 C CA . VAL A 1 83 ? -8.944 22.576 15.643 1.00 12.19 79 VAL A CA 1
ATOM 653 C C . VAL A 1 83 ? -8.830 21.237 16.304 1.00 13.03 79 VAL A C 1
ATOM 654 O O . VAL A 1 83 ? -9.718 20.364 16.159 1.00 12.56 79 VAL A O 1
ATOM 658 N N . VAL A 1 84 ? -7.718 21.053 17.013 1.00 12.24 80 VAL A N 1
ATOM 659 C CA . VAL A 1 84 ? -7.466 19.778 17.682 1.00 12.67 80 VAL A CA 1
ATOM 660 C C . VAL A 1 84 ? -7.250 19.988 19.179 1.00 12.96 80 VAL A C 1
ATOM 661 O O . VAL A 1 84 ? -6.707 21.046 19.631 1.00 13.05 80 VAL A O 1
ATOM 665 N N . THR A 1 85 ? -7.603 18.945 19.926 1.00 12.33 81 THR A N 1
ATOM 666 C CA . THR A 1 85 ? -7.324 18.829 21.332 1.00 11.50 81 THR A CA 1
ATOM 667 C C . THR A 1 85 ? -6.239 17.795 21.479 1.00 11.92 81 THR A C 1
ATOM 668 O O . THR A 1 85 ? -6.426 16.646 21.048 1.00 11.66 81 THR A O 1
ATOM 672 N N . GLN A 1 86 ? -5.077 18.200 21.972 1.00 11.40 82 GLN A N 1
ATOM 673 C CA . GLN A 1 86 ? -3.999 17.253 22.252 1.00 11.98 82 GLN A CA 1
ATOM 674 C C . GLN A 1 86 ? -3.854 17.000 23.749 1.00 12.34 82 GLN A C 1
ATOM 675 O O . GLN A 1 86 ? -3.804 17.960 24.536 1.00 13.74 82 GLN A O 1
ATOM 681 N N . LYS A 1 87 ? -3.816 15.740 24.143 1.00 11.70 83 LYS A N 1
ATOM 682 C CA . LYS A 1 87 ? -3.708 15.368 25.594 1.00 11.90 83 LYS A CA 1
ATOM 683 C C . LYS A 1 87 ? -2.596 14.353 25.775 1.00 13.48 83 LYS A C 1
ATOM 684 O O . LYS A 1 87 ? -2.430 13.452 24.935 1.00 13.78 83 LYS A O 1
ATOM 690 N N . PRO A 1 88 ? -1.911 14.401 26.923 1.00 13.40 84 PRO A N 1
ATOM 691 C CA . PRO A 1 88 ? -1.076 13.244 27.285 1.00 14.34 84 PRO A CA 1
ATOM 692 C C . PRO A 1 88 ? -1.971 12.033 27.514 1.00 13.83 84 PRO A C 1
ATOM 693 O O . PRO A 1 88 ? -3.130 12.187 27.981 1.00 13.70 84 PRO A O 1
ATOM 697 N N . ILE A 1 89 ? -1.479 10.856 27.171 1.00 13.85 85 ILE A N 1
ATOM 698 C CA . ILE A 1 89 ? -2.177 9.629 27.439 1.00 14.32 85 ILE A CA 1
ATOM 699 C C . ILE A 1 89 ? -1.432 8.964 28.580 1.00 16.86 85 ILE A C 1
ATOM 700 O O . ILE A 1 89 ? -0.207 8.823 28.504 1.00 15.57 85 ILE A O 1
ATOM 705 N N . LEU A 1 90 ? -2.186 8.545 29.601 1.00 17.59 86 LEU A N 1
ATOM 706 C CA . LEU A 1 90 ? -1.662 7.756 30.710 1.00 18.39 86 LEU A CA 1
ATOM 707 C C . LEU A 1 90 ? -1.958 6.298 30.518 1.00 19.42 86 LEU A C 1
ATOM 708 O O . LEU A 1 90 ? -3.080 5.932 30.175 1.00 18.87 86 LEU A O 1
ATOM 713 N N . ASP A 1 91 ? -0.948 5.472 30.790 1.00 20.27 87 ASP A N 1
ATOM 714 C CA . ASP A 1 91 ? -1.091 4.016 30.814 1.00 22.43 87 ASP A CA 1
ATOM 715 C C . ASP A 1 91 ? -1.569 3.535 32.208 1.00 21.86 87 ASP A C 1
ATOM 716 O O . ASP A 1 91 ? -1.796 4.348 33.110 1.00 17.56 87 ASP A O 1
ATOM 721 N N . ASP A 1 92 ? -1.744 2.218 32.331 1.00 23.35 88 ASP A N 1
ATOM 722 C CA . ASP A 1 92 ? -2.194 1.551 33.574 1.00 26.94 88 ASP A CA 1
A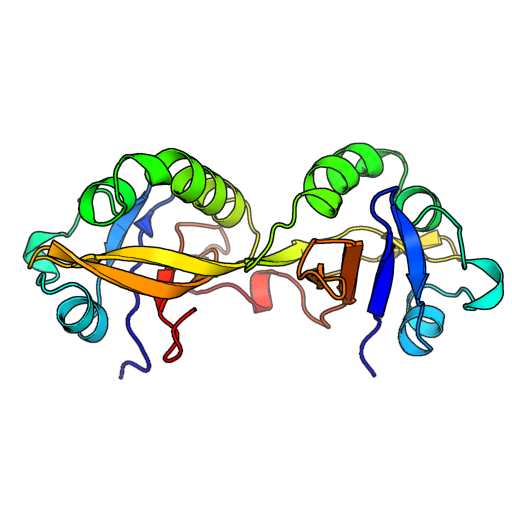TOM 723 C C . ASP A 1 92 ? -1.301 1.877 34.747 1.00 23.80 88 ASP A C 1
ATOM 724 O O . ASP A 1 92 ? -1.761 1.914 35.889 1.00 24.05 88 ASP A O 1
ATOM 729 N N . ASP A 1 93 ? -0.015 2.070 34.478 1.00 23.44 89 ASP A N 1
ATOM 730 C CA . ASP A 1 93 ? 0.954 2.412 35.515 1.00 24.10 89 ASP A CA 1
ATOM 731 C C . ASP A 1 93 ? 0.995 3.899 35.865 1.00 21.86 89 ASP A C 1
ATOM 732 O O . ASP A 1 93 ? 1.854 4.356 36.626 1.00 21.69 89 ASP A O 1
ATOM 737 N N . GLN A 1 94 ? 0.055 4.658 35.316 1.00 20.71 90 GLN A N 1
ATOM 738 C CA . GLN A 1 94 ? -0.103 6.076 35.617 1.00 19.46 90 GLN A CA 1
ATOM 739 C C . GLN A 1 94 ? 1.052 6.934 35.148 1.00 20.35 90 GLN A C 1
ATOM 740 O O . GLN A 1 94 ? 1.307 8.018 35.723 1.00 21.20 90 GLN A O 1
ATOM 746 N N . LYS A 1 95 ? 1.722 6.472 34.082 1.00 19.82 91 LYS A N 1
ATOM 747 C CA . LYS A 1 95 ? 2.751 7.258 33.439 1.00 20.55 91 LYS A CA 1
ATOM 748 C C . LYS A 1 95 ? 2.338 7.669 32.019 1.00 17.26 91 LYS A C 1
ATOM 749 O O . LYS A 1 95 ? 1.595 6.951 31.343 1.00 18.01 91 LYS A O 1
ATOM 755 N N . ILE A 1 96 ? 2.874 8.795 31.586 1.00 18.01 92 ILE A N 1
ATOM 756 C CA . ILE A 1 96 ? 2.613 9.279 30.210 1.00 17.58 92 ILE A CA 1
ATOM 757 C C . ILE A 1 96 ? 3.252 8.344 29.184 1.00 19.66 92 ILE A C 1
ATOM 758 O O . ILE A 1 96 ? 4.467 8.098 29.255 1.00 18.11 92 ILE A O 1
ATOM 763 N N . SER A 1 97 ? 2.442 7.799 28.278 1.00 17.84 93 SER A N 1
ATOM 764 C CA . SER A 1 97 ? 2.914 6.865 27.253 1.00 18.88 93 SER A CA 1
ATOM 765 C C . SER A 1 97 ? 2.778 7.381 25.825 1.00 18.55 93 SER A C 1
ATOM 766 O O . SER A 1 97 ? 3.269 6.768 24.901 1.00 18.70 93 SER A O 1
ATOM 769 N N . GLY A 1 98 ? 2.085 8.495 25.639 1.00 17.87 94 GLY A N 1
ATOM 770 C CA . GLY A 1 98 ? 1.812 8.973 24.286 1.00 15.94 94 GLY A CA 1
ATOM 771 C C . GLY A 1 98 ? 0.946 10.198 24.352 1.00 15.32 94 GLY A C 1
ATOM 772 O O . GLY A 1 98 ? 0.776 10.790 25.414 1.00 14.50 94 GLY A O 1
ATOM 773 N N . ILE A 1 99 ? 0.441 10.608 23.196 1.00 15.04 95 ILE A N 1
ATOM 774 C CA . ILE A 1 99 ? -0.350 11.821 23.054 1.00 14.58 95 ILE A CA 1
ATOM 775 C C . ILE A 1 99 ? -1.565 11.490 22.194 1.00 13.14 95 ILE A C 1
ATOM 776 O O . ILE A 1 99 ? -1.444 10.771 21.218 1.00 12.98 95 ILE A O 1
ATOM 781 N N A SER A 1 100 ? -2.697 12.054 22.586 0.50 13.02 96 SER A N 1
ATOM 782 N N B SER A 1 100 ? -2.739 11.973 22.585 0.50 12.61 96 SER A N 1
ATOM 783 C CA A SER A 1 100 ? -3.954 11.949 21.875 0.50 13.81 96 SER A CA 1
ATOM 784 C CA B SER A 1 100 ? -3.968 11.783 21.796 0.50 13.03 96 SER A CA 1
ATOM 785 C C A SER A 1 100 ? -4.060 13.172 20.983 0.50 12.87 96 SER A C 1
ATOM 786 C C B SER A 1 100 ? -4.235 13.082 21.047 0.50 12.56 96 SER A C 1
ATOM 787 O O A SER A 1 100 ? -3.686 14.280 21.402 0.50 12.96 96 SER A O 1
ATOM 788 O O B SER A 1 100 ? -4.203 14.135 21.657 0.50 13.19 96 SER A O 1
ATOM 793 N N . VAL A 1 101 ? -4.513 12.983 19.742 1.00 12.18 97 VAL A N 1
ATOM 794 C CA . VAL A 1 101 ? -4.719 14.128 18.837 1.00 13.08 97 VAL A CA 1
ATOM 795 C C . VAL A 1 101 ? -6.131 13.970 18.291 1.00 12.94 97 VAL A C 1
ATOM 796 O O . VAL A 1 101 ? -6.356 13.141 17.398 1.00 12.11 97 VAL A O 1
ATOM 800 N N . CYS A 1 102 ? -7.063 14.743 18.834 1.00 12.78 98 CYS A N 1
ATOM 801 C CA . CYS A 1 102 ? -8.501 14.585 18.494 1.00 13.15 98 CYS A CA 1
ATOM 802 C C . CYS A 1 102 ? -9.009 15.842 17.851 1.00 12.49 98 CYS A C 1
ATOM 803 O O . CYS A 1 102 ? -8.729 16.937 18.310 1.00 11.58 98 CYS A O 1
ATOM 806 N N . THR A 1 103 ? -9.768 15.682 16.775 1.00 11.27 99 THR A N 1
ATOM 807 C CA . THR A 1 103 ? -10.229 16.828 15.991 1.00 11.14 99 THR A CA 1
ATOM 808 C C . THR A 1 103 ? -11.646 17.284 16.376 1.00 11.66 99 THR A C 1
ATOM 809 O O . THR A 1 103 ? -12.588 16.495 16.406 1.00 10.99 99 THR A O 1
ATOM 813 N N . GLU A 1 104 ? -11.786 18.575 16.633 1.00 11.79 100 GLU A N 1
ATOM 814 C CA . GLU A 1 104 ? -13.088 19.159 17.036 1.00 12.06 100 GLU A CA 1
ATOM 815 C C . GLU A 1 104 ? -13.920 19.427 15.791 1.00 12.42 100 GLU A C 1
ATOM 816 O O . GLU A 1 104 ? -13.390 19.486 14.721 1.00 12.85 100 GLU A O 1
ATOM 822 N N . PRO A 1 105 ? -15.256 19.581 15.931 1.00 13.20 101 PRO A N 1
ATOM 823 C CA . PRO A 1 105 ? -16.151 19.715 14.796 1.00 13.68 101 PRO A CA 1
ATOM 824 C C . PRO A 1 105 ? -16.196 21.097 14.172 1.00 14.60 101 PRO A C 1
ATOM 825 O O . PRO A 1 105 ? -16.790 21.224 13.116 1.00 17.34 101 PRO A O 1
ATOM 829 N N . TYR A 1 106 ? -15.559 22.101 14.777 1.00 14.85 102 TYR A N 1
ATOM 830 C CA . TYR A 1 106 ? -15.461 23.474 14.227 1.00 16.29 102 TYR A CA 1
ATOM 831 C C . TYR A 1 106 ? -14.047 23.750 13.717 1.00 18.16 102 TYR A C 1
ATOM 832 O O . TYR A 1 106 ? -13.065 23.225 14.270 1.00 17.64 102 TYR A O 1
ATOM 841 N N . SER A 1 107 ? -13.972 24.543 12.644 1.00 20.85 103 SER A N 1
ATOM 842 C CA . SER A 1 107 ? -12.716 24.934 11.980 1.00 25.26 103 SER A CA 1
ATOM 843 C C . SER A 1 107 ? -12.220 26.212 12.585 1.00 27.47 103 SER A C 1
ATOM 844 O O . SER A 1 107 ? -12.952 26.891 13.297 1.00 26.01 103 SER A O 1
ATOM 847 N N . MET A 1 108 ? -10.971 26.597 12.274 1.00 31.41 104 MET A N 1
ATOM 848 C CA . MET A 1 108 ? -10.538 27.903 12.742 1.00 38.39 104 MET A CA 1
ATOM 849 C C . MET A 1 108 ? -10.732 28.990 11.669 1.00 37.71 104 MET A C 1
ATOM 850 O O . MET A 1 108 ? -9.941 29.086 10.737 1.00 38.64 104 MET A O 1
ATOM 855 N N . SER B 1 5 ? -17.859 31.772 39.461 1.00 44.22 1 SER B N 1
ATOM 856 C CA . SER B 1 5 ? -17.315 30.661 40.295 1.00 44.50 1 SER B CA 1
ATOM 857 C C . SER B 1 5 ? -15.841 30.375 40.012 1.00 36.87 1 SER B C 1
ATOM 858 O O . SER B 1 5 ? -15.129 29.962 40.918 1.00 42.30 1 SER B O 1
ATOM 861 N N . GLN B 1 6 ? -15.393 30.534 38.768 1.00 30.45 2 GLN B N 1
ATOM 862 C CA . GLN B 1 6 ? -14.050 30.077 38.397 1.00 25.19 2 GLN B CA 1
ATOM 863 C C . GLN B 1 6 ? -13.013 31.168 38.698 1.00 20.14 2 GLN B C 1
ATOM 864 O O . GLN B 1 6 ? -13.162 32.262 38.203 1.00 18.75 2 GLN B O 1
ATOM 870 N N . PRO B 1 7 ? -11.960 30.842 39.467 1.00 17.96 3 PRO B N 1
ATOM 871 C CA . PRO B 1 7 ? -10.920 31.875 39.656 1.00 16.95 3 PRO B CA 1
ATOM 872 C C . PRO B 1 7 ? -10.292 32.221 38.319 1.00 17.00 3 PRO B C 1
ATOM 873 O O . PRO B 1 7 ? -9.861 31.328 37.596 1.00 15.73 3 PRO B O 1
ATOM 877 N N . CYS B 1 8 ? -10.208 33.517 38.020 1.00 16.27 4 CYS B N 1
ATOM 878 C CA . CYS B 1 8 ? -9.612 34.020 36.787 1.00 17.58 4 CYS B CA 1
ATOM 879 C C . CYS B 1 8 ? -8.838 35.280 37.093 1.00 16.88 4 CYS B C 1
ATOM 880 O O . CYS B 1 8 ? -9.345 36.190 37.765 1.00 15.03 4 CYS B O 1
ATOM 883 N N . VAL B 1 9 ? -7.628 35.318 36.560 1.00 16.30 5 VAL B N 1
ATOM 884 C CA . VAL B 1 9 ? -6.744 36.489 36.619 1.00 16.27 5 VAL B CA 1
ATOM 885 C C . VAL B 1 9 ? -6.330 36.843 35.192 1.00 16.98 5 VAL B C 1
ATOM 886 O O . VAL B 1 9 ? -6.057 35.930 34.383 1.00 18.35 5 VAL B O 1
ATOM 890 N N . SER B 1 10 ? -6.277 38.147 34.852 1.00 16.13 6 SER B N 1
ATOM 891 C CA . SER B 1 10 ? -5.727 38.554 33.584 1.00 16.36 6 SER B CA 1
ATOM 892 C C . SER B 1 10 ? -4.438 39.314 33.874 1.00 16.04 6 SER B C 1
ATOM 893 O O . SER B 1 10 ? -4.359 40.052 34.875 1.00 14.70 6 SER B O 1
ATOM 896 N N . ILE B 1 11 ? -3.473 39.075 33.008 1.00 15.64 7 ILE B N 1
ATOM 897 C CA . ILE B 1 11 ? -2.206 39.824 33.019 1.00 15.39 7 ILE B CA 1
ATOM 898 C C . ILE B 1 11 ? -1.982 40.524 31.698 1.00 15.62 7 ILE B C 1
ATOM 899 O O . ILE B 1 11 ? -2.478 40.104 30.632 1.00 16.69 7 ILE B O 1
ATOM 904 N N . ASP B 1 12 ? -1.193 41.598 31.764 1.00 16.07 8 ASP B N 1
ATOM 905 C CA . ASP B 1 12 ? -0.738 42.259 30.547 1.00 17.01 8 ASP B CA 1
ATOM 906 C C . ASP B 1 12 ? 0.548 41.561 30.071 1.00 18.38 8 ASP B C 1
ATOM 907 O O . ASP B 1 12 ? 0.983 40.525 30.645 1.00 16.66 8 ASP B O 1
ATOM 912 N N . LEU B 1 13 ? 1.140 42.064 28.992 1.00 18.39 9 LEU B N 1
ATOM 913 C CA . LEU B 1 13 ? 2.241 41.318 28.423 1.00 20.00 9 LEU B CA 1
ATOM 914 C C . LEU B 1 13 ? 3.560 41.591 29.169 1.00 18.68 9 LEU B C 1
ATOM 915 O O . LEU B 1 13 ? 4.562 40.940 28.833 1.00 18.27 9 LEU B O 1
ATOM 920 N N . ARG B 1 14 ? 3.556 42.481 30.175 1.00 18.02 10 ARG B N 1
ATOM 921 C CA . ARG B 1 14 ? 4.681 42.557 31.132 1.00 19.35 10 ARG B CA 1
ATOM 922 C C . ARG B 1 14 ? 4.547 41.558 32.281 1.00 18.56 10 ARG B C 1
ATOM 923 O O 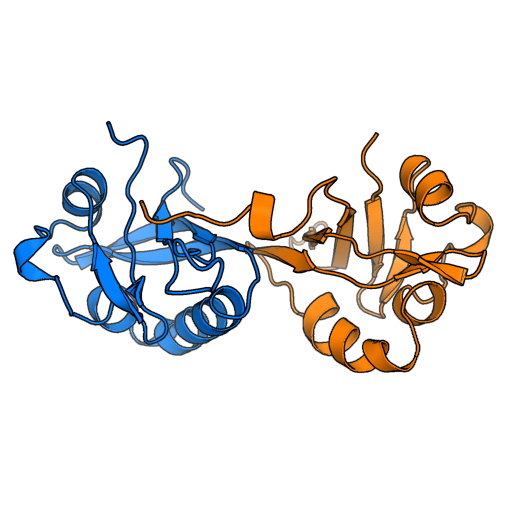. ARG B 1 14 ? 5.455 41.452 33.092 1.00 19.67 10 ARG B O 1
ATOM 931 N N . GLY B 1 15 ? 3.416 40.841 32.338 1.00 17.31 11 GLY B N 1
ATOM 932 C CA . GLY B 1 15 ? 3.093 39.934 33.483 1.00 17.81 11 GLY B CA 1
ATOM 933 C C . GLY B 1 15 ? 2.363 40.587 34.666 1.00 17.38 11 GLY B C 1
ATOM 934 O O . GLY B 1 15 ? 2.249 39.973 35.728 1.00 18.84 11 GLY B O 1
ATOM 935 N N . ASN B 1 16 ? 1.863 41.815 34.501 1.00 16.53 12 ASN B N 1
ATOM 936 C CA . ASN B 1 16 ? 1.212 42.512 35.570 1.00 15.71 12 ASN B CA 1
ATOM 937 C C . ASN B 1 16 ? -0.328 42.360 35.518 1.00 15.35 12 ASN B C 1
ATOM 938 O O . ASN B 1 16 ? -0.918 42.356 34.450 1.00 16.06 12 ASN B O 1
ATOM 943 N N . ILE B 1 17 ? -0.919 42.285 36.700 1.00 15.50 13 ILE B N 1
ATOM 944 C CA . ILE B 1 17 ? -2.355 41.942 36.843 1.00 14.33 13 ILE B CA 1
ATOM 945 C C . ILE B 1 17 ? -3.239 43.086 36.357 1.00 17.43 13 ILE B C 1
ATOM 946 O O . ILE B 1 17 ? -3.022 44.246 36.743 1.00 16.59 13 ILE B O 1
ATOM 951 N N . THR B 1 18 ? -4.160 42.746 35.453 1.00 16.56 14 THR B N 1
ATOM 952 C CA . THR B 1 18 ? -5.167 43.644 34.942 1.00 16.71 14 THR B CA 1
ATOM 953 C C . THR B 1 18 ? -6.605 43.276 35.335 1.00 18.10 14 THR B C 1
ATOM 954 O O . THR B 1 18 ? -7.487 44.114 35.196 1.00 18.30 14 THR B O 1
ATOM 958 N N A SER B 1 19 ? -6.824 42.046 35.811 0.50 16.47 15 SER B N 1
ATOM 959 N N B SER B 1 19 ? -6.836 42.063 35.827 0.50 16.32 15 SER B N 1
ATOM 960 C CA A SER B 1 19 ? -8.159 41.603 36.274 0.50 17.21 15 SER B CA 1
ATOM 961 C CA B SER B 1 19 ? -8.164 41.719 36.364 0.50 16.86 15 SER B CA 1
ATOM 962 C C A SER B 1 19 ? -7.956 40.523 37.318 0.50 16.30 15 SER B C 1
ATOM 963 C C B SER B 1 19 ? -7.980 40.548 37.297 0.50 16.10 15 SER B C 1
ATOM 964 O O A SER B 1 19 ? -7.040 39.703 37.204 0.50 14.87 15 SER B O 1
ATOM 965 O O B SER B 1 19 ? -7.096 39.710 37.087 0.50 14.54 15 SER B O 1
ATOM 970 N N . TRP B 1 20 ? -8.816 40.521 38.325 1.00 16.32 16 TRP B N 1
ATOM 971 C CA . TRP B 1 20 ? -8.707 39.561 39.425 1.00 16.04 16 TRP B CA 1
ATOM 972 C C . TRP B 1 20 ? -10.123 39.409 39.995 1.00 17.12 16 TRP B C 1
ATOM 973 O O . TRP B 1 20 ? -10.639 40.349 40.628 1.00 17.12 16 TRP B O 1
ATOM 984 N N . ASN B 1 21 ? -10.777 38.277 39.759 1.00 15.36 17 ASN B N 1
ATOM 985 C CA . ASN B 1 21 ? -12.192 38.172 40.139 1.00 16.98 17 ASN B CA 1
ATOM 986 C C . ASN B 1 21 ? -12.432 37.703 41.581 1.00 17.23 17 ASN B C 1
ATOM 987 O O . ASN B 1 21 ? -11.488 37.424 42.331 1.00 15.00 17 ASN B O 1
ATOM 992 N N . ARG B 1 22 ? -13.692 37.693 42.024 1.00 16.76 18 ARG B N 1
ATOM 993 C CA . ARG B 1 22 ? -13.985 37.306 43.399 1.00 18.82 18 ARG B CA 1
ATOM 994 C C . ARG B 1 22 ? -13.493 35.898 43.708 1.00 16.50 18 ARG B C 1
ATOM 995 O O . ARG B 1 22 ? -13.035 35.618 44.798 1.00 16.59 18 ARG B O 1
ATOM 1003 N N . ALA B 1 23 ? -13.623 34.983 42.752 1.00 15.72 19 ALA B N 1
ATOM 1004 C CA . ALA B 1 23 ? -13.163 33.635 42.972 1.00 15.39 19 ALA B CA 1
ATOM 1005 C C . ALA B 1 23 ? -11.638 33.548 43.189 1.00 14.17 19 ALA B C 1
ATOM 1006 O O . ALA B 1 23 ? -11.154 32.722 43.947 1.00 15.22 19 ALA B O 1
ATOM 1008 N N . ALA B 1 24 ? -10.896 34.405 42.499 1.00 14.76 20 ALA B N 1
ATOM 1009 C CA . ALA B 1 24 ? -9.441 34.510 42.681 1.00 13.85 20 ALA B CA 1
ATOM 1010 C C . ALA B 1 24 ? -9.136 35.062 44.074 1.00 14.01 20 ALA B C 1
ATOM 1011 O O . ALA B 1 24 ? -8.214 34.609 44.723 1.00 13.73 20 ALA B O 1
ATOM 1013 N N . GLU B 1 25 ? -9.924 36.024 44.544 1.00 14.77 21 GLU B N 1
ATOM 1014 C CA . GLU B 1 25 ? -9.725 36.567 45.917 1.00 16.16 21 GLU B CA 1
ATOM 1015 C C . GLU B 1 25 ? -9.864 35.445 46.919 1.00 16.52 21 GLU B C 1
ATOM 1016 O O . GLU B 1 25 ? -9.076 35.345 47.821 1.00 16.01 21 GLU B O 1
ATOM 1022 N N . GLN B 1 26 ? -10.860 34.554 46.732 1.00 16.54 22 GLN B N 1
ATOM 1023 C CA . GLN B 1 26 ? -11.017 33.427 47.657 1.00 17.40 22 GLN B CA 1
ATOM 1024 C C . GLN B 1 26 ? -9.927 32.360 47.533 1.00 16.65 22 GLN B C 1
ATOM 1025 O O . GLN B 1 26 ? -9.463 31.821 48.537 1.00 16.91 22 GLN B O 1
ATOM 1031 N N . LEU B 1 27 ? -9.480 32.079 46.315 1.00 15.36 23 LEU B N 1
ATOM 1032 C CA . LEU B 1 27 ? -8.472 31.064 46.097 1.00 15.05 23 LEU B CA 1
ATOM 1033 C C . LEU B 1 27 ? -7.140 31.495 46.647 1.00 14.92 23 LEU B C 1
ATOM 1034 O O . LEU B 1 27 ? -6.479 30.722 47.372 1.00 16.16 23 LEU B O 1
ATOM 1039 N N . TYR B 1 28 ? -6.734 32.723 46.304 1.00 14.35 24 TYR B N 1
ATOM 1040 C CA . TYR B 1 28 ? -5.373 33.125 46.600 1.00 14.42 24 TYR B CA 1
ATOM 1041 C C . TYR B 1 28 ? -5.223 33.961 47.883 1.00 14.80 24 TYR B C 1
ATOM 1042 O O . TYR B 1 28 ? -4.118 34.084 48.396 1.00 14.35 24 TYR B O 1
ATOM 1051 N N . GLN B 1 29 ? -6.331 34.516 48.348 1.00 14.84 25 GLN B N 1
ATOM 1052 C CA . GLN B 1 29 ? -6.441 35.296 49.591 1.00 16.03 25 GLN B CA 1
ATOM 1053 C C . GLN B 1 29 ? -5.865 36.695 49.434 1.00 17.31 25 GLN B C 1
ATOM 1054 O O . GLN B 1 29 ? -5.172 37.190 50.324 1.00 18.78 25 GLN B O 1
ATOM 1060 N N . PHE B 1 30 ? -6.204 37.339 48.344 1.00 16.54 26 PHE B N 1
ATOM 1061 C CA . PHE B 1 30 ? -5.917 38.768 48.128 1.00 17.59 26 PHE B CA 1
ATOM 1062 C C . PHE B 1 30 ? -7.146 39.413 47.524 1.00 18.77 26 PHE B C 1
ATOM 1063 O O . PHE B 1 30 ? -7.828 38.781 46.720 1.00 17.95 26 PHE B O 1
ATOM 1071 N N . LYS B 1 31 ? -7.398 40.680 47.840 1.00 17.17 27 LYS B N 1
ATOM 1072 C CA . LYS B 1 31 ? -8.431 41.446 47.165 1.00 20.42 27 LYS B CA 1
ATOM 1073 C C . LYS B 1 31 ? -7.926 42.133 45.913 1.00 20.37 27 LYS B C 1
ATOM 1074 O O . LYS B 1 31 ? -6.729 42.414 45.811 1.00 19.05 27 LYS B O 1
ATOM 1080 N N . GLU B 1 32 ? -8.819 42.371 44.949 1.00 20.29 28 GLU B N 1
ATOM 1081 C CA . GLU B 1 32 ? -8.491 42.966 43.654 1.00 22.45 28 GLU B CA 1
ATOM 1082 C C . GLU B 1 32 ? -7.691 44.270 43.818 1.00 21.18 28 GLU B C 1
ATOM 1083 O O . GLU B 1 32 ? -6.689 44.475 43.133 1.00 20.90 28 GLU B O 1
ATOM 1089 N N . GLY B 1 33 ? -8.148 45.137 44.724 1.00 21.27 29 GLY B N 1
ATOM 1090 C CA . GLY B 1 33 ? -7.548 46.461 44.874 1.00 23.18 29 GLY B CA 1
ATOM 1091 C C . GLY B 1 33 ? -6.071 46.407 45.195 1.00 22.95 29 GLY B C 1
ATOM 1092 O O . GLY B 1 33 ? -5.317 47.208 44.665 1.00 27.37 29 GLY B O 1
ATOM 1093 N N . GLU B 1 34 ? -5.664 45.447 46.024 1.00 21.43 30 GLU B N 1
ATOM 1094 C CA . GLU B 1 34 ? -4.281 45.333 46.438 1.00 22.86 30 GLU B CA 1
ATOM 1095 C C . GLU B 1 34 ? -3.341 44.635 45.438 1.00 22.70 30 GLU B C 1
ATOM 1096 O O . GLU B 1 34 ? -2.124 44.775 45.542 1.00 21.04 30 GLU B O 1
ATOM 1102 N N . VAL B 1 35 ? -3.893 43.889 44.487 1.00 19.72 31 VAL B N 1
ATOM 1103 C CA . VAL B 1 35 ? -3.051 43.231 43.501 1.00 20.23 31 VAL B CA 1
ATOM 1104 C C . VAL B 1 35 ? -3.058 43.866 42.120 1.00 18.08 31 VAL B C 1
ATOM 1105 O O . VAL B 1 35 ? -2.243 43.501 41.310 1.00 18.52 31 VAL B O 1
ATOM 1109 N N . MET B 1 36 ? -3.977 44.785 41.835 1.00 19.00 32 MET B N 1
ATOM 1110 C CA A MET B 1 36 ? -4.058 45.381 40.522 0.50 19.67 32 MET B CA 1
ATOM 1111 C CA B MET B 1 36 ? -4.042 45.383 40.500 0.50 19.85 32 MET B CA 1
ATOM 1112 C C . MET B 1 36 ? -2.720 46.031 40.196 1.00 19.77 32 MET B C 1
ATOM 1113 O O . MET B 1 36 ? -2.226 46.806 40.995 1.00 18.94 32 MET B O 1
ATOM 1122 N N . GLY B 1 37 ? -2.126 45.687 39.059 1.00 18.99 33 GLY B N 1
ATOM 1123 C CA . GLY B 1 37 ? -0.837 46.212 38.609 1.00 19.46 33 GLY B CA 1
ATOM 1124 C C . GLY B 1 37 ? 0.366 45.454 39.118 1.00 20.25 33 GLY B C 1
ATOM 1125 O O . GLY B 1 37 ? 1.499 45.683 38.624 1.00 19.41 33 GLY B O 1
ATOM 1126 N N . ARG B 1 38 ? 0.160 44.558 40.093 1.00 18.35 34 ARG B N 1
ATOM 1127 C CA A ARG B 1 38 ? 1.259 43.790 40.678 0.50 18.76 34 ARG B CA 1
ATOM 1128 C CA B ARG B 1 38 ? 1.273 43.810 40.657 0.50 19.75 34 ARG B CA 1
ATOM 1129 C C . ARG B 1 38 ? 1.674 42.675 39.720 1.00 18.31 34 ARG B C 1
ATOM 1130 O O . ARG B 1 38 ? 0.863 42.138 38.984 1.00 17.43 34 ARG B O 1
ATOM 1145 N N . ASN B 1 39 ? 2.940 42.325 39.736 1.00 17.32 35 ASN B N 1
ATOM 1146 C CA . ASN B 1 39 ? 3.409 41.195 38.949 1.00 17.61 35 ASN B CA 1
ATOM 1147 C C . ASN B 1 39 ? 2.878 39.847 39.479 1.00 16.50 35 ASN B C 1
ATOM 1148 O O . ASN B 1 39 ? 3.055 39.505 40.656 1.00 16.20 35 ASN B O 1
ATOM 1153 N N . LEU B 1 40 ? 2.195 39.107 38.619 1.00 15.49 36 LEU B N 1
ATOM 1154 C CA . LEU B 1 40 ? 1.525 37.882 39.051 1.00 16.90 36 LEU B CA 1
ATOM 1155 C C . LEU B 1 40 ? 2.523 36.841 39.551 1.00 17.17 36 LEU B C 1
ATOM 1156 O O . LEU B 1 40 ? 2.323 36.241 40.618 1.00 15.71 36 LEU B O 1
ATOM 1161 N N . VAL B 1 41 ? 3.592 36.623 38.801 1.00 17.33 37 VAL B N 1
ATOM 1162 C CA . VAL B 1 41 ? 4.573 35.601 39.206 1.00 18.26 37 VAL B CA 1
ATOM 1163 C C . VAL B 1 41 ? 5.199 35.935 40.561 1.00 18.52 37 VAL B C 1
ATOM 1164 O O . VAL B 1 41 ? 5.312 35.065 41.437 1.00 15.80 37 VAL B O 1
ATOM 1168 N N . ASP B 1 42 ? 5.566 37.197 40.800 1.00 18.95 38 ASP B N 1
ATOM 1169 C CA . ASP B 1 42 ? 6.107 37.560 42.093 1.00 21.13 38 ASP B CA 1
ATOM 1170 C C . ASP B 1 42 ? 5.076 37.471 43.207 1.00 19.43 38 ASP B C 1
ATOM 1171 O O . ASP B 1 42 ? 5.419 37.254 44.381 1.00 22.27 38 ASP B O 1
ATOM 1176 N N . LEU B 1 43 ? 3.791 37.612 42.865 1.00 17.13 39 LEU B N 1
ATOM 1177 C CA . LEU B 1 43 ? 2.777 37.558 43.878 1.00 16.25 39 LEU B CA 1
ATOM 1178 C C . LEU B 1 43 ? 2.539 36.136 44.409 1.00 17.79 39 LEU B C 1
ATOM 1179 O O . LEU B 1 43 ? 2.433 35.944 45.617 1.00 16.20 39 LEU B O 1
ATOM 1184 N N . ILE B 1 44 ? 2.392 35.176 43.505 1.00 17.86 40 ILE B N 1
ATOM 1185 C CA . ILE B 1 44 ? 1.862 33.866 43.905 1.00 18.63 40 ILE B CA 1
ATOM 1186 C C . ILE B 1 44 ? 2.695 32.654 43.530 1.00 18.66 40 ILE B C 1
ATOM 1187 O O . ILE B 1 44 ? 2.257 31.522 43.844 1.00 21.23 40 ILE B O 1
ATOM 1192 N N . VAL B 1 45 ? 3.853 32.828 42.897 1.00 18.16 41 VAL B N 1
ATOM 1193 C CA . VAL B 1 45 ? 4.691 31.691 42.527 1.00 17.80 41 VAL B CA 1
ATOM 1194 C C . VAL B 1 45 ? 5.890 31.575 43.472 1.00 21.62 41 VAL B C 1
ATOM 1195 O O . VAL B 1 45 ? 6.637 32.537 43.682 1.00 22.35 41 VAL B O 1
ATOM 1199 N N . PRO B 1 46 ? 6.133 30.372 44.005 1.00 23.43 42 PRO B N 1
ATOM 1200 C CA . PRO B 1 46 ? 7.343 30.194 44.832 1.00 25.73 42 PRO B CA 1
ATOM 1201 C C . PRO B 1 46 ? 8.646 30.552 44.115 1.00 25.15 42 PRO B C 1
ATOM 1202 O O . PRO B 1 46 ? 8.809 30.255 42.928 1.00 23.56 42 PRO B O 1
ATOM 1206 N N . PRO B 1 47 ? 9.596 31.181 44.833 1.00 30.47 43 PRO B N 1
ATOM 1207 C CA . PRO B 1 47 ? 10.835 31.640 44.208 1.00 35.07 43 PRO B CA 1
ATOM 1208 C C . PRO B 1 47 ? 11.528 30.642 43.299 1.00 37.97 43 PRO B C 1
ATOM 1209 O O . PRO B 1 47 ? 11.940 31.004 42.197 1.00 41.54 43 PRO B O 1
ATOM 1213 N N . ASN B 1 48 ? 11.624 29.394 43.728 1.00 39.78 44 ASN B N 1
ATOM 1214 C CA . ASN B 1 48 ? 12.302 28.386 42.926 1.00 41.97 44 ASN B CA 1
ATOM 1215 C C . ASN B 1 48 ? 11.617 28.066 41.596 1.00 41.34 44 ASN B C 1
ATOM 1216 O O . ASN B 1 48 ? 12.269 27.603 40.658 1.00 45.47 44 ASN B O 1
ATOM 1221 N N . ALA B 1 49 ? 10.306 28.321 41.519 1.00 38.40 45 ALA B N 1
ATOM 1222 C CA . ALA B 1 49 ? 9.471 27.953 40.376 1.00 33.33 45 ALA B CA 1
ATOM 1223 C C . ALA B 1 49 ? 9.203 29.089 39.386 1.00 30.76 45 ALA B C 1
ATOM 1224 O O . ALA B 1 49 ? 8.577 28.859 38.360 1.00 27.76 45 ALA B O 1
ATOM 1226 N N . LYS B 1 50 ? 9.678 30.302 39.662 1.00 27.61 46 LYS B N 1
ATOM 1227 C CA . LYS B 1 50 ? 9.277 31.467 38.846 1.00 27.64 46 LYS B CA 1
ATOM 1228 C C . LYS B 1 50 ? 9.803 31.445 37.393 1.00 26.63 46 LYS B C 1
ATOM 1229 O O . LYS B 1 50 ? 9.089 31.747 36.438 1.00 27.45 46 LYS B O 1
ATOM 1235 N N . THR B 1 51 ? 11.079 31.113 37.227 1.00 32.28 47 THR B N 1
ATOM 1236 C CA . THR B 1 51 ? 11.685 31.098 35.887 1.00 33.84 47 THR B CA 1
ATOM 1237 C C . THR B 1 51 ? 10.936 30.082 35.038 1.00 31.54 47 THR B C 1
ATOM 1238 O O . THR B 1 51 ? 10.501 30.395 33.925 1.00 33.01 47 THR B O 1
ATOM 1242 N N . ALA B 1 52 ? 10.681 28.917 35.619 1.00 31.63 48 ALA B N 1
ATOM 1243 C CA . ALA B 1 52 ? 9.835 27.914 34.986 1.00 33.47 48 ALA B CA 1
ATOM 1244 C C . ALA B 1 52 ? 8.452 28.440 34.577 1.00 29.69 48 ALA B C 1
ATOM 1245 O O . ALA B 1 52 ? 7.994 28.255 33.446 1.00 34.06 48 ALA B O 1
ATOM 1247 N N . ALA B 1 53 ? 7.770 29.073 35.519 1.00 27.78 49 ALA B N 1
ATOM 1248 C CA . ALA B 1 53 ? 6.478 29.657 35.256 1.00 27.77 49 ALA B CA 1
ATOM 1249 C C . ALA B 1 53 ? 6.534 30.720 34.160 1.00 27.85 49 ALA B C 1
ATOM 1250 O O . ALA B 1 53 ? 5.639 30.798 33.321 1.00 31.01 49 ALA B O 1
ATOM 1252 N N . LEU B 1 54 ? 7.559 31.562 34.203 1.00 33.14 50 LEU B N 1
ATOM 1253 C CA . LEU B 1 54 ? 7.694 32.652 33.240 1.00 38.69 50 LEU B CA 1
ATOM 1254 C C . LEU B 1 54 ? 7.939 32.093 31.833 1.00 41.53 50 LEU B C 1
ATOM 1255 O O . LEU B 1 54 ? 7.321 32.539 30.843 1.00 49.56 50 LEU B O 1
ATOM 1260 N N . ASP B 1 55 ? 8.795 31.084 31.783 1.00 42.63 51 ASP B N 1
ATOM 1261 C CA . ASP B 1 55 ? 9.146 30.379 30.556 1.00 46.63 51 ASP B CA 1
ATOM 1262 C C . ASP B 1 55 ? 7.933 29.950 29.741 1.00 47.68 51 ASP B C 1
ATOM 1263 O O . ASP B 1 55 ? 8.017 29.863 28.515 1.00 56.40 51 ASP B O 1
ATOM 1268 N N . THR B 1 56 ? 6.822 29.649 30.410 1.00 43.51 52 THR B N 1
ATOM 1269 C CA . THR B 1 56 ? 5.630 29.137 29.727 1.00 44.97 52 THR B CA 1
ATOM 1270 C C . THR B 1 56 ? 4.463 30.108 29.784 1.00 42.08 52 THR B C 1
ATOM 1271 O O . THR B 1 56 ? 3.719 30.249 28.804 1.00 37.25 52 THR B O 1
ATOM 1275 N N . ILE B 1 57 ? 4.330 30.820 30.904 1.00 43.02 53 ILE B N 1
ATOM 1276 C CA . ILE B 1 57 ? 3.110 31.581 31.165 1.00 43.35 53 ILE B CA 1
ATOM 1277 C C . ILE B 1 57 ? 2.911 32.672 30.131 1.00 41.32 53 ILE B C 1
ATOM 1278 O O . ILE B 1 57 ? 1.781 33.037 29.847 1.00 41.14 53 ILE B O 1
ATOM 1283 N N . MET B 1 58 ? 4.001 33.174 29.551 1.00 42.15 54 MET B N 1
ATOM 1284 C CA . MET B 1 58 ? 3.895 34.224 28.558 1.00 46.08 54 MET B CA 1
ATOM 1285 C C . MET B 1 58 ? 3.916 33.694 27.125 1.00 47.17 54 MET B C 1
ATOM 1286 O O . MET B 1 58 ? 3.781 34.477 26.193 1.00 53.05 54 MET B O 1
ATOM 1291 N N . ARG B 1 59 ? 4.051 32.381 26.945 1.00 48.82 55 ARG B N 1
ATOM 1292 C CA . ARG B 1 59 ? 4.254 31.808 25.611 1.00 47.65 55 ARG B CA 1
ATOM 1293 C C . ARG B 1 59 ? 2.977 31.526 24.819 1.00 43.02 55 ARG B C 1
ATOM 1294 O O . ARG B 1 59 ? 3.063 31.113 23.659 1.00 41.73 55 ARG B O 1
ATOM 1302 N N . VAL B 1 60 ? 1.804 31.739 25.396 1.00 36.08 56 VAL B N 1
ATOM 1303 C CA . VAL B 1 60 ? 0.575 31.407 24.668 1.00 34.89 56 VAL B CA 1
ATOM 1304 C C . VAL B 1 60 ? 0.380 32.342 23.472 1.00 34.44 56 VAL B C 1
ATOM 1305 O O . VAL B 1 60 ? 0.466 33.544 23.614 1.00 34.01 56 VAL B O 1
ATOM 1309 N N . GLY B 1 61 ? 0.116 31.745 22.314 1.00 31.42 57 GLY B N 1
ATOM 1310 C CA . GLY B 1 61 ? -0.094 32.463 21.045 1.00 31.51 57 GLY B CA 1
ATOM 1311 C C . GLY B 1 61 ? -1.543 32.508 20.626 1.00 31.63 57 GLY B C 1
ATOM 1312 O O . GLY B 1 61 ? -2.423 31.916 21.265 1.00 27.34 57 GLY B O 1
ATOM 1313 N N . GLN B 1 62 ? -1.804 33.235 19.543 1.00 33.12 58 GLN B N 1
ATOM 1314 C CA . GLN B 1 62 ? -3.136 33.380 18.998 1.00 33.84 58 GLN B CA 1
ATOM 1315 C C . GLN B 1 62 ? -3.639 32.027 18.568 1.00 33.25 58 GLN B C 1
ATOM 1316 O O . GLN B 1 62 ? -2.871 31.202 18.076 1.00 37.87 58 GLN B O 1
ATOM 1322 N N . GLY B 1 63 ? -4.919 31.787 18.775 1.00 33.38 59 GLY B N 1
ATOM 1323 C CA . GLY B 1 63 ? -5.513 30.507 18.373 1.00 35.29 59 GLY B CA 1
ATOM 1324 C C . GLY B 1 63 ? -4.948 29.257 19.049 1.00 31.06 59 GLY B C 1
ATOM 1325 O O . GLY B 1 63 ? -4.938 28.170 18.453 1.00 28.37 59 GLY B O 1
ATOM 1326 N N . GLU B 1 64 ? -4.441 29.410 20.268 1.00 28.33 60 GLU B N 1
ATOM 1327 C CA . GLU B 1 64 ? -4.196 28.255 21.116 1.00 24.16 60 GLU B CA 1
ATOM 1328 C C . GLU B 1 64 ? -4.578 28.463 22.571 1.00 21.73 60 GLU B C 1
ATOM 1329 O O . GLU B 1 64 ? -4.718 29.593 23.044 1.00 22.88 60 GLU B O 1
ATOM 1335 N N . VAL B 1 65 ? -4.829 27.347 23.248 1.00 17.34 61 VAL B N 1
ATOM 1336 C CA . VAL B 1 65 ?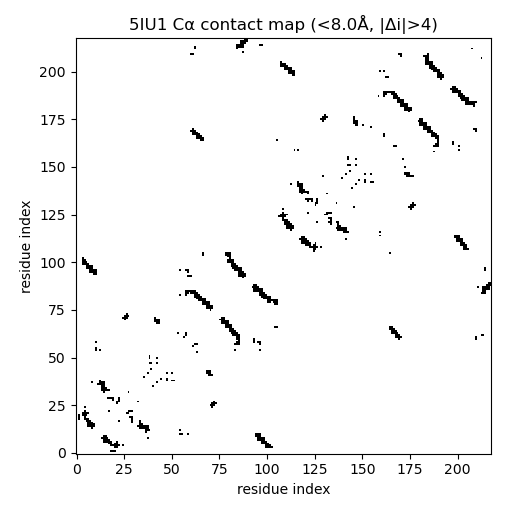 -5.114 27.334 24.665 1.00 16.72 61 VAL B CA 1
ATOM 1337 C C . VAL B 1 65 ? -4.219 26.272 25.275 1.00 16.73 61 VAL B C 1
ATOM 1338 O O . VAL B 1 65 ? -4.135 25.159 24.732 1.00 15.51 61 VAL B O 1
ATOM 1342 N N . TRP B 1 66 ? -3.574 26.621 26.401 1.00 14.60 62 TRP B N 1
ATOM 1343 C CA . TRP B 1 66 ? -2.748 25.680 27.153 1.00 15.04 62 TRP B CA 1
ATOM 1344 C C . TRP B 1 66 ? -3.351 25.398 28.518 1.00 15.34 62 TRP B C 1
ATOM 1345 O O . TRP B 1 66 ? -3.734 26.340 29.237 1.00 15.04 62 TRP B O 1
ATOM 1356 N N . ILE B 1 67 ? -3.405 24.132 28.903 1.00 14.50 63 ILE B N 1
ATOM 1357 C CA . ILE B 1 67 ? -3.856 23.758 30.235 1.00 14.35 63 ILE B CA 1
ATOM 1358 C C . ILE B 1 67 ? -2.760 22.977 30.921 1.00 14.04 63 ILE B C 1
ATOM 1359 O O . ILE B 1 67 ? -2.243 21.988 30.393 1.00 15.02 63 ILE B O 1
ATOM 1364 N N . GLY B 1 68 ? -2.379 23.390 32.132 1.00 14.59 64 GLY B N 1
ATOM 1365 C CA . GLY B 1 68 ? -1.230 22.737 32.777 1.00 15.18 64 GLY B CA 1
ATOM 1366 C C . GLY B 1 68 ? -1.106 23.002 34.256 1.00 15.76 64 GLY B C 1
ATOM 1367 O O . GLY B 1 68 ? -1.803 23.871 34.794 1.00 15.88 64 GLY B O 1
ATOM 1368 N N . GLN B 1 69 ? -0.289 22.178 34.909 1.00 16.27 65 GLN B N 1
ATOM 1369 C CA . GLN B 1 69 ? -0.054 22.272 36.360 1.00 18.72 65 GLN B CA 1
ATOM 1370 C C . GLN B 1 69 ? 0.642 23.604 36.630 1.00 17.42 65 GLN B C 1
ATOM 1371 O O . GLN B 1 69 ? 1.437 24.073 35.813 1.00 17.95 65 GLN B O 1
ATOM 1377 N N . PHE B 1 70 ? 0.316 24.210 37.780 1.00 17.70 66 PHE B N 1
ATOM 1378 C CA . PHE B 1 70 ? 0.758 25.548 38.141 1.00 18.93 66 PHE B CA 1
ATOM 1379 C C . PHE B 1 70 ? 0.848 25.583 39.670 1.00 19.87 66 PHE B C 1
ATOM 1380 O O . PHE B 1 70 ? -0.179 25.583 40.332 1.00 20.69 66 PHE B O 1
ATOM 1388 N N . SER B 1 71 ? 2.081 25.570 40.194 1.00 21.87 67 SER B N 1
ATOM 1389 C CA . SER B 1 71 ? 2.336 25.629 41.630 1.00 23.22 67 SER B CA 1
ATOM 1390 C C . SER B 1 71 ? 2.265 27.056 42.076 1.00 20.32 67 SER B C 1
ATOM 1391 O O . SER B 1 71 ? 2.936 27.938 41.500 1.00 20.26 67 SER B O 1
ATOM 1394 N N . CYS B 1 72 ? 1.432 27.317 43.072 1.00 18.88 68 CYS B N 1
ATOM 1395 C CA . CYS B 1 72 ? 1.380 28.671 43.600 1.00 19.98 68 CYS B CA 1
ATOM 1396 C C . CYS B 1 72 ? 1.307 28.622 45.105 1.00 20.22 68 CYS B C 1
ATOM 1397 O O . CYS B 1 72 ? 1.294 27.528 45.726 1.00 19.23 68 CYS B O 1
ATOM 1400 N N . VAL B 1 73 ? 1.378 29.803 45.688 1.00 18.44 69 VAL B N 1
ATOM 1401 C CA . VAL B 1 73 ? 1.374 29.970 47.131 1.00 18.49 69 VAL B CA 1
ATOM 1402 C C . VAL B 1 73 ? 0.359 31.064 47.465 1.00 17.48 69 VAL B C 1
ATOM 1403 O O . VAL B 1 73 ? 0.349 32.137 46.810 1.00 14.98 69 VAL B O 1
ATOM 1407 N N . ARG B 1 74 ? -0.506 30.765 48.433 1.00 15.87 70 ARG B N 1
ATOM 1408 C CA . ARG B 1 74 ? -1.520 31.701 48.895 1.00 16.33 70 ARG B CA 1
ATOM 1409 C C . ARG B 1 74 ? -0.884 32.752 49.785 1.00 15.19 70 ARG B C 1
ATOM 1410 O O . ARG B 1 74 ? 0.258 32.613 50.216 1.00 14.61 70 ARG B O 1
ATOM 1418 N N . ARG B 1 75 ? -1.659 33.785 50.092 1.00 15.99 71 ARG B N 1
ATOM 1419 C CA . ARG B 1 75 ? -1.206 34.819 51.036 1.00 17.08 71 ARG B CA 1
ATOM 1420 C C . ARG B 1 75 ? -0.727 34.216 52.340 1.00 16.39 71 ARG B C 1
ATOM 1421 O O . ARG B 1 75 ? 0.279 34.695 52.899 1.00 17.14 71 ARG B O 1
ATOM 1429 N N . ASP B 1 76 ? -1.431 33.197 52.843 1.00 16.21 72 ASP B N 1
ATOM 1430 C CA . ASP B 1 76 ? -1.014 32.514 54.086 1.00 17.45 72 ASP B CA 1
ATOM 1431 C C . ASP B 1 76 ? 0.176 31.580 53.946 1.00 17.41 72 ASP B C 1
ATOM 1432 O O . ASP B 1 76 ? 0.535 30.899 54.928 1.00 17.75 72 ASP B O 1
ATOM 1437 N N . ASN B 1 77 ? 0.740 31.515 52.744 1.00 16.11 73 ASN B N 1
ATOM 1438 C CA . ASN B 1 77 ? 1.861 30.644 52.363 1.00 17.94 73 ASN B CA 1
ATOM 1439 C C . ASN B 1 77 ? 1.602 29.141 52.257 1.00 18.31 73 ASN B C 1
ATOM 1440 O O . ASN B 1 77 ? 2.518 28.343 52.056 1.00 19.94 73 ASN B O 1
ATOM 1445 N N . ALA B 1 78 ? 0.358 28.766 52.321 1.00 18.44 74 ALA B N 1
ATOM 1446 C CA . ALA B 1 78 ? -0.029 27.406 51.928 1.00 18.79 74 ALA B CA 1
ATOM 1447 C C . ALA B 1 78 ? 0.291 27.199 50.446 1.00 19.97 74 ALA B C 1
ATOM 1448 O O . ALA B 1 78 ? 0.030 28.069 49.588 1.00 19.43 74 ALA B O 1
ATOM 1450 N N . ILE B 1 79 ? 0.867 26.048 50.146 1.00 22.17 75 ILE B N 1
ATOM 1451 C CA . ILE B 1 79 ? 1.206 25.696 48.766 1.00 25.55 75 ILE B CA 1
ATOM 1452 C C . ILE B 1 79 ? -0.037 25.131 48.130 1.00 24.88 75 ILE B C 1
ATOM 1453 O O . ILE B 1 79 ? -0.731 24.285 48.710 1.00 25.36 75 ILE B O 1
ATOM 1458 N N . LEU B 1 80 ? -0.349 25.621 46.937 1.00 22.01 76 LEU B N 1
ATOM 1459 C CA . LEU B 1 80 ? -1.451 25.106 46.158 1.00 23.31 76 LEU B CA 1
ATOM 1460 C C . LEU B 1 80 ? -0.904 24.458 44.887 1.00 23.47 76 LEU B C 1
ATOM 1461 O O . LEU B 1 80 ? -0.159 25.079 44.139 1.00 24.71 76 LEU B O 1
ATOM 1466 N N A ASN B 1 81 ? -1.291 23.212 44.663 0.50 21.98 77 ASN B N 1
ATOM 1467 N N B ASN B 1 81 ? -1.256 23.208 44.655 0.50 22.95 77 ASN B N 1
ATOM 1468 C CA A ASN B 1 81 ? -0.963 22.474 43.450 0.50 22.06 77 ASN B CA 1
ATOM 1469 C CA B ASN B 1 81 ? -0.895 22.546 43.413 0.50 23.56 77 ASN B CA 1
ATOM 1470 C C A ASN B 1 81 ? -2.187 22.605 42.561 0.50 21.24 77 ASN B C 1
ATOM 1471 C C B ASN B 1 81 ? -2.138 22.593 42.543 0.50 22.01 77 ASN B C 1
ATOM 1472 O O A ASN B 1 81 ? -3.172 21.874 42.747 0.50 22.76 77 ASN B O 1
ATOM 1473 O O B ASN B 1 81 ? -3.067 21.797 42.718 0.50 23.73 77 ASN B O 1
ATOM 1482 N N . THR B 1 82 ? -2.165 23.594 41.666 1.00 19.03 78 THR B N 1
ATOM 1483 C CA . THR B 1 82 ? -3.322 23.939 40.832 1.00 18.10 78 THR B CA 1
ATOM 1484 C C . THR B 1 82 ? -3.105 23.566 39.368 1.00 16.63 78 THR B C 1
ATOM 1485 O O . THR B 1 82 ? -2.024 23.195 38.952 1.00 17.46 78 THR B O 1
ATOM 1489 N N . VAL B 1 83 ? -4.198 23.637 38.622 1.00 15.87 79 VAL B N 1
ATOM 1490 C CA . VAL B 1 83 ? -4.170 23.532 37.189 1.00 15.39 79 VAL B CA 1
ATOM 1491 C C . VAL B 1 83 ? -4.819 24.828 36.659 1.00 14.31 79 VAL B C 1
ATOM 1492 O O . VAL B 1 83 ? -5.864 25.298 37.143 1.00 14.94 79 VAL B O 1
ATOM 1496 N N . VAL B 1 84 ? -4.167 25.406 35.677 1.00 15.06 80 VAL B N 1
ATOM 1497 C CA . VAL B 1 84 ? -4.676 26.605 35.008 1.00 14.52 80 VAL B CA 1
ATOM 1498 C C . VAL B 1 84 ? -4.802 26.455 33.498 1.00 14.63 80 VAL B C 1
ATOM 1499 O O . VAL B 1 84 ? -3.965 25.798 32.827 1.00 15.33 80 VAL B O 1
ATOM 1503 N N . THR B 1 85 ? -5.829 27.119 32.984 1.00 14.57 81 THR B N 1
ATOM 1504 C CA . THR B 1 85 ? -6.100 27.245 31.567 1.00 15.02 81 THR B CA 1
ATOM 1505 C C . THR B 1 85 ? -5.678 28.635 31.169 1.00 16.22 81 THR B C 1
ATOM 1506 O O . THR B 1 85 ? -6.132 29.608 31.782 1.00 16.84 81 THR B O 1
ATOM 1510 N N . GLN B 1 86 ? -4.775 28.706 30.201 1.00 16.97 82 GLN B N 1
ATOM 1511 C CA . GLN B 1 86 ? -4.210 29.976 29.733 1.00 18.57 82 GLN B CA 1
ATOM 1512 C C . GLN B 1 86 ? -4.607 30.242 28.292 1.00 17.98 82 GLN B C 1
ATOM 1513 O O . GLN B 1 86 ? -4.416 29.387 27.404 1.00 16.14 82 GLN B O 1
ATOM 1519 N N . LYS B 1 87 ? -5.186 31.406 28.068 1.00 18.69 83 LYS B N 1
ATOM 1520 C CA . LYS B 1 87 ? -5.634 31.805 26.738 1.00 20.87 83 LYS B CA 1
ATOM 1521 C C . LYS B 1 87 ? -5.222 33.228 26.462 1.00 20.35 83 LYS B C 1
ATOM 1522 O O . LYS B 1 87 ? -5.193 34.052 27.385 1.00 20.07 83 LYS B O 1
ATOM 1528 N N . PRO B 1 88 ? -4.972 33.556 25.194 1.00 21.47 84 PRO B N 1
ATOM 1529 C CA . PRO B 1 88 ? -4.646 34.940 24.882 1.00 21.69 84 PRO B CA 1
ATOM 1530 C C . PRO B 1 88 ? -5.863 35.853 24.987 1.00 22.09 84 PRO B C 1
ATOM 1531 O O . PRO B 1 88 ? -7.004 35.423 24.803 1.00 21.54 84 PRO B O 1
ATOM 1535 N N . ILE B 1 89 ? -5.615 37.114 25.312 1.00 20.89 85 ILE B N 1
ATOM 1536 C CA . ILE B 1 89 ? -6.634 38.147 25.286 1.00 22.68 85 ILE B CA 1
ATOM 1537 C C . ILE B 1 89 ? -6.234 39.005 24.090 1.00 24.92 85 ILE B C 1
ATOM 1538 O O . ILE B 1 89 ? -5.073 39.401 23.974 1.00 23.20 85 ILE B O 1
ATOM 1543 N N . LEU B 1 90 ? -7.179 39.244 23.189 1.00 28.79 86 LEU B N 1
ATOM 1544 C CA . LEU B 1 90 ? -6.921 40.032 21.958 1.00 34.44 86 LEU B CA 1
ATOM 1545 C C . LEU B 1 90 ? -7.466 41.441 22.052 1.00 35.65 86 LEU B C 1
ATOM 1546 O O . LEU B 1 90 ? -8.492 41.688 22.685 1.00 37.46 86 LEU B O 1
ATOM 1551 N N . ASP B 1 91 ? -6.767 42.383 21.437 1.00 40.43 87 ASP B N 1
ATOM 1552 C CA . ASP B 1 91 ? -7.254 43.769 21.429 1.00 45.80 87 ASP B CA 1
ATOM 1553 C C . ASP B 1 91 ? -8.205 43.956 20.245 1.00 50.22 87 ASP B C 1
ATOM 1554 O O . ASP B 1 91 ? -8.553 42.978 19.567 1.00 47.67 87 ASP B O 1
ATOM 1559 N N . ASP B 1 92 ? -8.631 45.196 20.003 1.00 54.02 88 ASP B N 1
ATOM 1560 C CA . ASP B 1 92 ? -9.554 45.471 18.897 1.00 61.19 88 ASP B CA 1
ATOM 1561 C C . ASP B 1 92 ? -8.977 45.149 17.509 1.00 61.99 88 ASP B C 1
ATOM 1562 O O . ASP B 1 92 ? -9.731 44.784 16.610 1.00 65.62 88 ASP B O 1
ATOM 1567 N N . ASP B 1 93 ? -7.653 45.224 17.353 1.00 63.60 89 ASP B N 1
ATOM 1568 C CA . ASP B 1 93 ? -6.980 44.841 16.091 1.00 62.99 89 ASP B CA 1
ATOM 1569 C C . ASP B 1 93 ? -6.659 43.350 16.011 1.00 58.77 89 ASP B C 1
ATOM 1570 O O . ASP B 1 93 ? -5.845 42.940 15.178 1.00 54.66 89 ASP B O 1
ATOM 1575 N N . GLN B 1 94 ? -7.258 42.556 16.897 1.00 59.68 90 GLN B N 1
ATOM 1576 C CA . GLN B 1 94 ? -6.938 41.132 17.054 1.00 54.96 90 GLN B CA 1
ATOM 1577 C C . GLN B 1 94 ? -5.452 40.820 17.342 1.00 48.85 90 GLN B C 1
ATOM 1578 O O . GLN B 1 94 ? -4.970 39.744 17.000 1.00 44.25 90 GLN B O 1
ATOM 1584 N N . LYS B 1 95 ? -4.742 41.742 17.995 1.00 41.15 91 LYS B N 1
ATOM 1585 C CA . LYS B 1 95 ? -3.372 41.461 18.438 1.00 40.96 91 LYS B CA 1
ATOM 1586 C C . LYS B 1 95 ? -3.425 41.005 19.890 1.00 32.59 91 LYS B C 1
ATOM 1587 O O . LYS B 1 95 ? -4.307 41.414 20.598 1.00 32.31 91 LYS B O 1
ATOM 1593 N N . ILE B 1 96 ? -2.493 40.153 20.316 1.00 30.84 92 ILE B N 1
ATOM 1594 C CA . ILE B 1 96 ? -2.510 39.718 21.730 1.00 26.31 92 ILE B CA 1
ATOM 1595 C C . ILE B 1 96 ? -2.114 40.917 22.587 1.00 27.13 92 ILE B C 1
ATOM 1596 O O . ILE B 1 96 ? -1.118 41.588 22.285 1.00 27.63 92 ILE B O 1
ATOM 1601 N N . SER B 1 97 ? -2.916 41.192 23.612 1.00 24.00 93 SER B N 1
ATOM 1602 C CA . SER B 1 97 ? -2.724 42.301 24.533 1.00 22.58 93 SER B CA 1
ATOM 1603 C C . SER B 1 97 ? -2.585 41.845 25.981 1.00 19.50 93 SER B C 1
ATOM 1604 O O . SER B 1 97 ? -2.264 42.639 26.854 1.00 21.26 93 SER B O 1
ATOM 1607 N N . GLY B 1 98 ? -2.817 40.569 26.233 1.00 18.60 94 GLY B N 1
ATOM 1608 C CA . GLY B 1 98 ? -2.771 40.030 27.575 1.00 18.43 94 GLY B CA 1
ATOM 1609 C C . GLY B 1 98 ? -2.987 38.538 27.545 1.00 18.44 94 GLY B C 1
ATOM 1610 O O . GLY B 1 98 ? -3.162 37.917 26.467 1.00 17.65 94 GLY B O 1
ATOM 1611 N N . ILE B 1 99 ? -2.943 37.973 28.748 1.00 17.18 95 ILE B N 1
ATOM 1612 C CA . ILE B 1 99 ? -3.168 36.566 28.955 1.00 18.63 95 ILE B CA 1
ATOM 1613 C C . ILE B 1 99 ? -4.132 36.343 30.108 1.00 17.44 95 ILE B C 1
ATOM 1614 O O . ILE B 1 99 ? -4.041 36.984 31.154 1.00 15.60 95 ILE B O 1
ATOM 1619 N N . SER B 1 100 ? -5.067 35.430 29.882 1.00 16.85 96 SER B N 1
ATOM 1620 C CA . SER B 1 100 ? -6.053 35.034 30.878 1.00 18.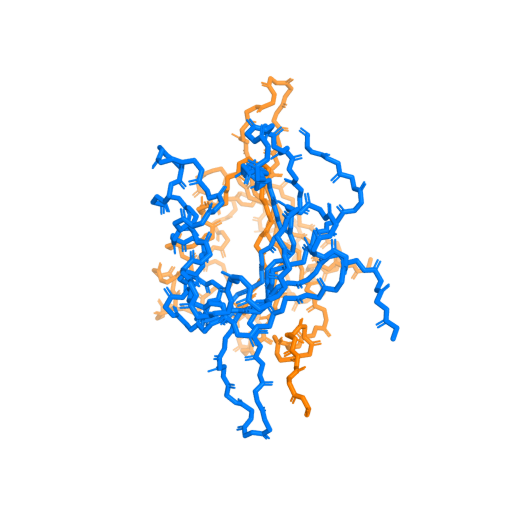15 96 SER B CA 1
ATOM 1621 C C . SER B 1 100 ? -5.595 33.730 31.520 1.00 16.77 96 SER B C 1
ATOM 1622 O O . SER B 1 100 ? -5.270 32.786 30.793 1.00 17.07 96 SER B O 1
ATOM 1625 N N . VAL B 1 101 ? -5.601 33.661 32.846 1.00 15.91 97 VAL B N 1
ATOM 1626 C CA . VAL B 1 101 ? -5.140 32.493 33.609 1.00 16.97 97 VAL B CA 1
ATOM 1627 C C . VAL B 1 101 ? -6.255 32.068 34.570 1.00 17.79 97 VAL B C 1
ATOM 1628 O O . VAL B 1 101 ? -6.468 32.724 35.605 1.00 15.98 97 VAL B O 1
ATOM 1632 N N . CYS B 1 102 ? -7.006 31.032 34.189 1.00 15.84 98 CYS B N 1
ATOM 1633 C CA . CYS B 1 102 ? -8.193 30.607 34.929 1.00 16.55 98 CYS B CA 1
ATOM 1634 C C . CYS B 1 102 ? -7.986 29.219 35.536 1.00 15.98 98 CYS B C 1
ATOM 1635 O O . CYS B 1 102 ? -7.504 28.330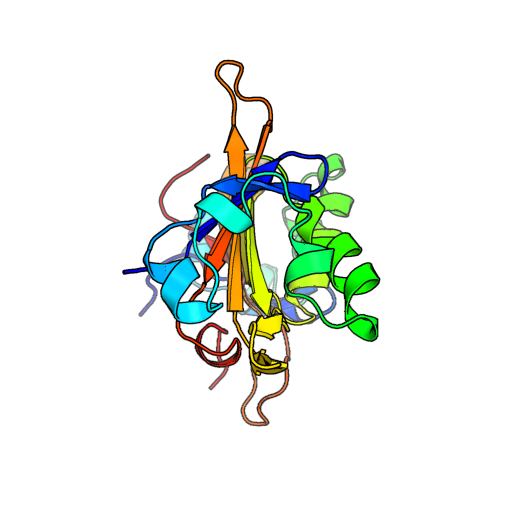 34.861 1.00 15.06 98 CYS B O 1
ATOM 1638 N N . THR B 1 103 ? -8.330 29.061 36.803 1.00 15.45 99 THR B N 1
ATOM 1639 C CA . THR B 1 103 ? -8.042 27.836 37.540 1.00 15.09 99 THR B CA 1
ATOM 1640 C C . THR B 1 103 ? -9.074 26.752 37.291 1.00 16.23 99 THR B C 1
ATOM 1641 O O . THR B 1 103 ? -10.268 27.013 37.378 1.00 18.91 99 THR B O 1
ATOM 1645 N N . GLU B 1 104 ? -8.593 25.554 36.970 1.00 16.46 100 GLU B N 1
ATOM 1646 C CA . GLU B 1 104 ? -9.476 24.384 36.810 1.00 16.97 100 GLU B CA 1
ATOM 1647 C C . GLU B 1 104 ? -9.488 23.599 38.122 1.00 17.92 100 GLU B C 1
ATOM 1648 O O . GLU B 1 104 ? -8.452 23.435 38.760 1.00 20.54 100 GLU B O 1
ATOM 1654 N N . PRO B 1 105 ? -10.645 23.076 38.513 1.00 19.43 101 PRO B N 1
ATOM 1655 C CA . PRO B 1 105 ? -10.775 22.354 39.771 1.00 20.61 101 PRO B CA 1
ATOM 1656 C C . PRO B 1 105 ? -10.315 20.903 39.723 1.00 23.52 101 PRO B C 1
ATOM 1657 O O . PRO B 1 105 ? -10.953 20.056 40.362 1.00 27.76 101 PRO B O 1
ATOM 1661 N N . TYR B 1 106 ? -9.271 20.591 38.955 1.00 22.68 102 TYR B N 1
ATOM 1662 C CA . TYR B 1 106 ? -8.804 19.197 38.769 1.00 23.14 102 TYR B CA 1
ATOM 1663 C C . TYR B 1 106 ? -7.316 19.130 38.825 1.00 24.52 102 TYR B C 1
ATOM 1664 O O . TYR B 1 106 ? -6.663 20.124 38.599 1.00 23.18 102 TYR B O 1
ATOM 1673 N N . SER B 1 107 ? -6.767 17.948 39.123 1.00 23.03 103 SER B N 1
ATOM 1674 C CA . SER B 1 107 ? -5.368 17.691 38.883 1.00 23.61 103 SER B CA 1
ATOM 1675 C C . SER B 1 10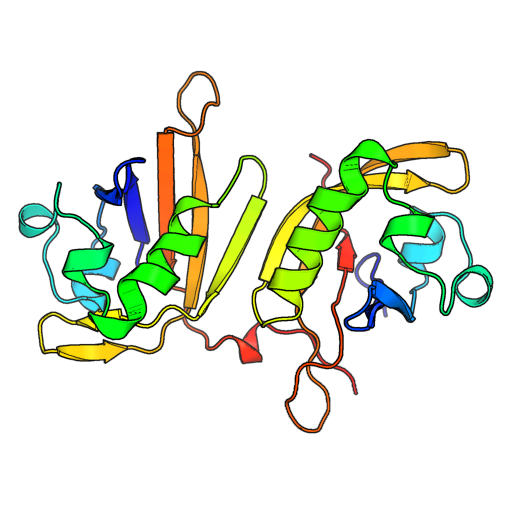7 ? -5.218 17.279 37.423 1.00 20.75 103 SER B C 1
ATOM 1676 O O . SER B 1 107 ? -6.185 16.830 36.801 1.00 20.79 103 SER B O 1
ATOM 1679 N N . MET B 1 108 ? -4.005 17.369 36.875 1.00 19.93 104 MET B N 1
ATOM 1680 C CA . MET B 1 108 ? -3.788 17.050 35.455 1.00 18.37 104 MET B CA 1
ATOM 1681 C C . MET B 1 108 ? -4.189 15.657 35.051 1.00 19.19 104 MET B C 1
ATOM 1682 O O . MET B 1 108 ? -4.738 15.473 33.969 1.00 18.62 104 MET B O 1
ATOM 1687 N N . PRO B 1 109 ? -3.876 14.640 35.876 1.00 19.74 105 PRO B N 1
ATOM 1688 C CA . PRO B 1 109 ? -4.272 13.280 35.507 1.00 19.56 105 PRO B CA 1
ATOM 1689 C C . PRO B 1 109 ? -5.745 13.100 35.273 1.00 19.56 105 PRO B C 1
ATOM 1690 O O . PRO B 1 109 ? -6.135 12.193 34.520 1.00 20.60 105 PRO B O 1
ATOM 1694 N N . GLU B 1 110 ? -6.581 13.919 35.902 1.00 18.65 106 GLU B N 1
ATOM 1695 C CA . GLU B 1 110 ? -8.036 13.841 35.690 1.00 19.73 106 GLU B CA 1
ATOM 1696 C C . GLU B 1 110 ? -8.444 14.418 34.326 1.00 18.35 106 GLU B C 1
ATOM 1697 O O . GLU B 1 110 ? -9.527 14.137 33.840 1.00 22.46 106 GLU B O 1
ATOM 1703 N N . LEU B 1 111 ? -7.578 15.196 33.707 1.00 15.74 107 LEU B N 1
ATOM 1704 C CA . LEU B 1 111 ? -7.827 15.781 32.366 1.00 15.97 107 LEU B CA 1
ATOM 1705 C C . LEU B 1 111 ? -7.184 14.984 31.235 1.00 15.81 107 LEU B C 1
ATOM 1706 O O . LEU B 1 111 ? -7.493 15.206 30.098 1.00 15.44 107 LEU B O 1
ATOM 1711 N N . MET B 1 112 ? -6.235 14.093 31.549 1.00 16.22 108 MET B N 1
ATOM 1712 C CA . MET B 1 112 ? -5.504 13.331 30.525 1.00 15.61 108 MET B CA 1
ATOM 1713 C C . MET B 1 112 ? -6.317 12.221 29.886 1.00 15.47 108 MET B C 1
ATOM 1714 O O . MET B 1 112 ? -7.373 11.792 30.401 1.00 15.58 108 MET B O 1
ATOM 1719 N N . ALA B 1 113 ? -5.875 11.787 28.711 1.00 14.78 109 ALA B N 1
ATOM 1720 C CA . ALA B 1 113 ? -6.469 10.652 28.024 1.00 14.21 109 ALA B CA 1
ATOM 1721 C C . ALA B 1 113 ? -5.927 9.366 28.657 1.00 15.01 109 ALA B C 1
ATOM 1722 O O . ALA B 1 113 ? -4.959 9.435 29.386 1.00 16.41 109 ALA B O 1
ATOM 1724 N N . ARG B 1 114 ? -6.550 8.241 28.383 1.00 15.69 110 ARG B N 1
ATOM 1725 C CA . ARG B 1 114 ? -6.218 7.008 29.042 1.00 18.23 110 ARG B CA 1
ATOM 1726 C C . ARG B 1 114 ? -6.250 5.819 28.109 1.00 19.38 110 ARG B C 1
ATOM 1727 O O . ARG B 1 114 ? -7.204 5.637 27.362 1.00 17.20 110 ARG B O 1
ATOM 1735 N N . ASN B 1 115 ? -5.227 4.965 28.217 1.00 20.44 111 ASN B N 1
ATOM 1736 C CA . ASN B 1 115 ? -5.224 3.676 27.519 1.00 24.71 111 ASN B CA 1
ATOM 1737 C C . ASN B 1 115 ? -5.729 2.546 28.422 1.00 26.61 111 ASN B C 1
ATOM 1738 O O . ASN B 1 115 ? -5.273 2.425 29.545 1.00 32.52 111 ASN B O 1
ATOM 1743 N N . TYR B 1 116 ? -6.619 1.704 27.902 1.00 29.20 112 TYR B N 1
ATOM 1744 C CA . TYR B 1 116 ? -7.156 0.545 28.622 1.00 32.41 112 TYR B CA 1
ATOM 1745 C C . TYR B 1 116 ? -6.888 -0.768 27.907 1.00 38.64 112 TYR B C 1
ATOM 1746 O O . TYR B 1 116 ? -7.073 -0.855 26.698 1.00 44.02 112 TYR B O 1
#

Sequence (218 aa):
FESQPCVSSIDLRGNITSWNRAAEQLYQFKEGEVMGRRNLVDLIVPPNAKTAALDTIMRVGQQGEVWIGQFSCVRRDNAILNTVVTQKPILDDDQKISGISSVCTEPYSMSQPCVSIDLRGNITSSWNRAAEQLYQFKEGEVMMGRRNLVDLIVPPNAKTAALDTIMRVGQGEVWIGQFSCVRRDNAILNNTVVTQKPILDDDQKISGISVCTEPYSMPELMARNY